Protein AF-A0AAD8BV97-F1 (afdb_monomer_lite)

InterPro domains:
  IPR001910 Inosine/uridine-preferring nucleoside hydrolase domain [PF01156] (194-340)
  IPR036452 Ribonucleoside hydrolase-like [G3DSA:3.90.245.10] (181-343)
  IPR036452 Ribonucleoside hydrolase-like [SSF53590] (191-340)
  IPR048325 ZSWIM3, N-terminal domain [PF21599] (5-108)
  IPR052775 Inosine-uridine nucleoside hydrolase [PTHR46190] (185-342)

Foldseek 3Di:
DQLDDAFDKAQAPVRVVVSQVVNCVVQQFDKDWDDFAFVVNVCVVVVPADADPRYGTQKTKIDTPQQDDDDDDDDPDPHQNFPFMWIWGQDRNNRIIGTHDTDHDGPDDRPDDPDDPDDPPPPPPPPPPDDDDDDDDDDDDDDDDDDDDDDDDDDDDDDDDDDDDDDDDDDDDDDDDDDPDDPDDPPPDAAQEEEEEDQDDPVVLVVVVVLLPDPRHDDQAYEFEHAQHFRLLSQVNVQVSCVVVVNLVHAYAGEYRAAPVRDHDHPPPRPSVPDPDDDDPVSHDPDYLLVVLLVVLVVQFLRYEYEYAGPCRSVVSNCVVPVCSVNRHNYYHYDDDDPVPDDDD

Sequence (345 aa):
MSIINVDDEFSSYDEVEHKIQELQDKEKFKLWKRDSRTIAAAIKRMPKRIFSPDVKYNELLYCCVYGGREKKDELRSMRQKCPYQIKFRCTQDGQRLRVVSITPNHNHGPIDYPEAEVIKQEEKLDDLVTSSSPQTDDTDLMASGEVDIEDSLDDCIGDQLNTTASTDFTPSSVSSHSTKLFSNISFKQPKLKVILDVDTGIDDSHAIMLALAHPNVEILAITCVNGNVNVDLVCQNTLRVLKACDREDIPVYRGAECSLLGNTSQFENFSGEAWNTPVDSSVIQAEHAANAMIRIINSNPGEITVVALAPLTNLALAMRLDSTVGRKIKDLYVMGGNIEGKFFY

pLDDT: mean 74.79, std 26.51, range [25.67, 98.88]

Secondary structure (DSSP, 8-state):
--SS-TT-EESSHHHHHHHHHHHHHHHT--EEEEEEEEHHHHHTT-TT----TT--EEEEEEEETTSS----SSS---------EEEEEE-TTSS-EEEEEEE---SS----PPP----S-SSSSSSSS---PPPP--------------------------------------------SSS-----PPPEEEEEEE--SHHHHHHHHHHHH-TTEEEEEEEE-SSSS-HHHHHHHHHHHHHHTT-TTS-EEE--SS-TTS-----TT--GGG------GGGSBSS-HHHHHHHHHHHSTTTEEEEE-S-THHHHHHHHH-TTHHHHEEEEEE----TT-----

Organism: Biomphalaria pfeifferi (NCBI:txid112525)

Radius of gyration: 35.01 Å; chains: 1; bounding box: 65×88×105 Å

Structure (mmCIF, N/CA/C/O backbone):
data_AF-A0AAD8BV97-F1
#
_entry.id   AF-A0AAD8BV97-F1
#
loop_
_atom_site.group_PDB
_atom_site.id
_atom_site.type_symbol
_atom_site.label_atom_id
_atom_site.label_alt_id
_atom_site.label_comp_id
_atom_site.label_asym_id
_atom_site.label_entity_id
_atom_site.label_seq_id
_atom_site.pdbx_PDB_ins_code
_atom_site.Cartn_x
_atom_site.Cartn_y
_atom_site.Cartn_z
_atom_site.occupancy
_atom_site.B_iso_or_equiv
_atom_site.auth_seq_id
_atom_site.auth_comp_id
_atom_site.auth_asym_id
_atom_site.auth_atom_id
_atom_site.pdbx_PDB_model_num
ATOM 1 N N . MET A 1 1 ? 10.691 24.214 -36.861 1.00 53.25 1 MET A N 1
ATOM 2 C CA . MET A 1 1 ? 11.341 22.962 -37.309 1.00 53.25 1 MET A CA 1
ATOM 3 C C . MET A 1 1 ? 10.730 21.795 -36.544 1.00 53.25 1 MET A C 1
ATOM 5 O O . MET A 1 1 ? 10.434 21.967 -35.361 1.00 53.25 1 MET A O 1
ATOM 9 N N . SER A 1 2 ? 10.471 20.671 -37.222 1.00 70.62 2 SER A N 1
ATOM 10 C CA . SER A 1 2 ? 10.070 19.415 -36.567 1.00 70.62 2 SER A CA 1
ATOM 11 C C . SER A 1 2 ? 11.216 18.928 -35.675 1.00 70.62 2 SER A C 1
ATOM 13 O O . SER A 1 2 ? 12.371 19.077 -36.070 1.00 70.62 2 SER A O 1
ATOM 15 N N . ILE A 1 3 ? 10.913 18.397 -34.484 1.00 86.62 3 ILE A N 1
ATOM 16 C CA . ILE A 1 3 ? 11.934 17.909 -33.530 1.00 86.62 3 ILE A CA 1
ATOM 17 C C . ILE A 1 3 ? 12.679 16.695 -34.092 1.00 86.62 3 ILE A C 1
ATOM 19 O O . ILE A 1 3 ? 13.865 16.530 -33.823 1.00 86.62 3 ILE A O 1
ATOM 23 N N . ILE A 1 4 ? 11.982 15.870 -34.877 1.00 91.25 4 ILE A N 1
ATOM 24 C CA . ILE A 1 4 ? 12.531 14.691 -35.547 1.00 91.25 4 ILE A CA 1
ATOM 25 C C . ILE A 1 4 ? 12.050 14.694 -37.000 1.00 91.25 4 ILE A C 1
ATOM 27 O O . ILE A 1 4 ? 10.867 14.932 -37.272 1.00 91.25 4 ILE A O 1
ATOM 31 N N . ASN A 1 5 ? 12.953 14.415 -37.931 1.00 93.12 5 ASN A N 1
ATOM 32 C CA . ASN A 1 5 ? 12.698 14.285 -39.360 1.00 93.12 5 ASN A CA 1
ATOM 33 C C . ASN A 1 5 ? 13.130 12.902 -39.858 1.00 93.12 5 ASN A C 1
ATOM 35 O O . ASN A 1 5 ? 13.901 12.188 -39.220 1.00 93.12 5 ASN A O 1
ATOM 39 N N . VAL A 1 6 ? 12.596 12.504 -41.013 1.00 93.44 6 VAL A N 1
ATOM 40 C CA . VAL A 1 6 ? 13.087 11.313 -41.717 1.00 93.44 6 VAL A CA 1
ATOM 41 C C . VAL A 1 6 ? 14.546 11.551 -42.113 1.00 93.44 6 VAL A C 1
ATOM 43 O O . VAL A 1 6 ? 14.901 12.667 -42.475 1.00 93.44 6 VAL A O 1
ATOM 46 N N . ASP A 1 7 ? 15.361 10.500 -42.026 1.00 93.50 7 ASP A N 1
ATOM 47 C CA . ASP A 1 7 ? 16.814 10.496 -42.233 1.00 93.50 7 ASP A CA 1
ATOM 48 C C . ASP A 1 7 ? 17.673 11.151 -41.139 1.00 93.50 7 ASP A C 1
ATOM 50 O O . ASP A 1 7 ? 18.898 11.056 -41.229 1.00 93.50 7 ASP A O 1
ATOM 54 N N . ASP A 1 8 ? 17.084 11.691 -40.064 1.00 95.56 8 ASP A N 1
ATOM 55 C CA . ASP A 1 8 ? 17.857 12.089 -38.880 1.00 95.56 8 ASP A CA 1
ATOM 56 C C . ASP A 1 8 ? 18.615 10.876 -38.312 1.00 95.56 8 ASP A C 1
ATOM 58 O O . ASP A 1 8 ? 18.076 9.764 -38.235 1.00 95.56 8 ASP A O 1
ATOM 62 N N . GLU A 1 9 ? 19.872 11.088 -37.917 1.00 96.00 9 GLU A N 1
ATOM 63 C CA . GLU A 1 9 ? 20.755 10.056 -37.374 1.00 96.00 9 GLU A CA 1
ATOM 64 C C . GLU A 1 9 ? 21.193 10.402 -35.954 1.00 96.00 9 GLU A C 1
ATOM 66 O O . GLU A 1 9 ? 21.635 11.514 -35.686 1.00 96.00 9 GLU A O 1
ATOM 71 N N . PHE A 1 10 ? 21.132 9.409 -35.072 1.00 95.81 10 PHE A N 1
ATOM 72 C CA . PHE A 1 10 ? 21.490 9.524 -33.663 1.00 95.81 10 PHE A CA 1
ATOM 73 C C . PHE A 1 10 ? 22.647 8.586 -33.341 1.00 95.81 10 PHE A C 1
ATOM 75 O O . PHE A 1 10 ? 22.682 7.438 -33.797 1.00 95.81 10 PHE A O 1
ATOM 82 N N . SER A 1 11 ? 23.600 9.074 -32.559 1.00 92.38 11 SER A N 1
ATOM 83 C CA . SER A 1 11 ? 24.822 8.356 -32.187 1.00 92.38 11 SER A CA 1
ATOM 84 C C . SER A 1 11 ? 24.586 7.263 -31.143 1.00 92.38 11 SER A C 1
ATOM 86 O O . SER A 1 11 ? 25.330 6.287 -31.090 1.00 92.38 11 SER A O 1
ATOM 88 N N . SER A 1 12 ? 23.521 7.393 -30.348 1.00 93.19 12 SER A N 1
ATOM 89 C CA . SER A 1 12 ? 23.192 6.469 -29.264 1.00 93.19 12 SER A CA 1
ATOM 90 C C . SER A 1 12 ? 21.686 6.266 -29.111 1.00 93.19 12 SER A C 1
ATOM 92 O O . SER A 1 12 ? 20.868 7.038 -29.616 1.00 93.19 12 SER A O 1
ATOM 94 N N . TYR A 1 13 ? 21.300 5.214 -28.388 1.00 91.00 13 TYR A N 1
ATOM 95 C CA . TYR A 1 13 ? 19.906 5.022 -27.982 1.00 91.00 13 TYR A CA 1
ATOM 96 C C . TYR A 1 13 ? 19.420 6.104 -27.007 1.00 91.00 13 TYR A C 1
ATOM 98 O O . TYR A 1 13 ? 18.268 6.518 -27.084 1.00 91.00 13 TYR A O 1
ATOM 106 N N . ASP A 1 14 ? 20.288 6.571 -26.114 1.00 92.94 14 ASP A N 1
ATOM 107 C CA . ASP A 1 14 ? 19.901 7.538 -25.086 1.00 92.94 14 ASP A CA 1
ATOM 108 C C . ASP A 1 14 ? 19.600 8.916 -25.718 1.00 92.94 14 ASP A C 1
ATOM 110 O O . ASP A 1 14 ? 18.667 9.605 -25.308 1.00 92.94 14 ASP A O 1
ATOM 114 N N . GLU A 1 15 ? 20.297 9.265 -26.807 1.00 94.69 15 GLU A N 1
ATOM 115 C CA . GLU A 1 15 ? 19.990 10.437 -27.639 1.00 94.69 15 GLU A CA 1
ATOM 116 C C . GLU A 1 15 ? 18.603 10.333 -28.305 1.00 94.69 15 GLU A C 1
ATOM 118 O O . GLU A 1 15 ? 17.852 11.311 -28.343 1.00 94.69 15 GLU A O 1
ATOM 123 N N . VAL A 1 16 ? 18.225 9.135 -28.775 1.00 94.19 16 VAL A N 1
ATOM 124 C CA . VAL A 1 16 ? 16.883 8.873 -29.324 1.00 94.19 16 VAL A CA 1
ATOM 125 C C . VAL A 1 16 ? 15.809 9.044 -28.250 1.00 94.19 16 VAL A C 1
ATOM 127 O O . VAL A 1 16 ? 14.803 9.700 -28.510 1.00 94.19 16 VAL A O 1
ATOM 130 N N . GLU A 1 17 ? 16.008 8.496 -27.049 1.00 93.81 17 GLU A N 1
ATOM 131 C CA . GLU A 1 17 ? 15.060 8.644 -25.931 1.00 93.81 17 GLU A CA 1
ATOM 132 C C . GLU A 1 17 ? 14.867 10.115 -25.547 1.00 93.81 17 GLU A C 1
ATOM 134 O O . GLU A 1 17 ? 13.729 10.576 -25.441 1.00 93.81 17 GLU A O 1
ATOM 139 N N . HIS A 1 18 ? 15.954 10.884 -25.436 1.00 94.56 18 HIS A N 1
ATOM 140 C CA . HIS A 1 18 ? 15.877 12.317 -25.148 1.00 94.56 18 HIS A CA 1
ATOM 141 C C . HIS A 1 18 ? 15.077 13.072 -26.220 1.00 94.56 18 HIS A C 1
ATOM 143 O O . HIS A 1 18 ? 14.213 13.890 -25.902 1.00 94.56 18 HIS A O 1
ATOM 149 N N . LYS A 1 19 ? 15.313 12.778 -27.503 1.00 94.06 19 LYS A N 1
ATOM 150 C CA . LYS A 1 19 ? 14.596 13.424 -28.615 1.00 94.06 19 LYS A CA 1
ATOM 151 C C . LYS A 1 19 ? 13.128 13.026 -28.698 1.00 94.06 19 LYS A C 1
ATOM 153 O O . LYS A 1 19 ? 12.283 13.860 -29.021 1.00 94.06 19 LYS A O 1
ATOM 158 N N . ILE A 1 20 ? 12.806 11.774 -28.386 1.00 94.12 20 ILE A N 1
ATOM 159 C CA . ILE A 1 20 ? 11.421 11.310 -28.280 1.00 94.12 20 ILE A CA 1
ATOM 160 C C . ILE A 1 20 ? 10.716 11.988 -27.101 1.00 94.12 20 ILE A C 1
ATOM 162 O O . ILE A 1 20 ? 9.556 12.372 -27.234 1.00 94.12 20 ILE A O 1
ATOM 166 N N . GLN A 1 21 ? 11.394 12.189 -25.971 1.00 91.88 21 GLN A N 1
ATOM 167 C CA . GLN A 1 21 ? 10.843 12.920 -24.831 1.00 91.88 21 GLN A CA 1
ATOM 168 C C . GLN A 1 21 ? 10.573 14.394 -25.176 1.00 91.88 21 GLN A C 1
ATOM 170 O O . GLN A 1 21 ? 9.451 14.862 -24.992 1.00 91.88 21 GLN A O 1
ATOM 175 N N . GLU A 1 22 ? 11.536 15.078 -25.798 1.00 93.69 22 GLU A N 1
ATOM 176 C CA . GLU A 1 22 ? 11.380 16.458 -26.284 1.00 93.69 22 GLU A CA 1
ATOM 177 C C . GLU A 1 22 ? 10.178 16.594 -27.240 1.00 93.69 22 GLU A C 1
ATOM 179 O O . GLU A 1 22 ? 9.378 17.527 -27.130 1.00 93.69 22 GLU A O 1
ATOM 184 N N . LEU A 1 23 ? 10.013 15.630 -28.155 1.00 91.31 23 LEU A N 1
ATOM 185 C CA . LEU A 1 23 ? 8.883 15.574 -29.083 1.00 91.31 23 LEU A CA 1
ATOM 186 C C . LEU A 1 23 ? 7.541 15.434 -28.357 1.00 91.31 23 LEU A C 1
ATOM 188 O O . LEU A 1 23 ? 6.600 16.167 -28.660 1.00 91.31 23 LEU A O 1
ATOM 192 N N . GLN A 1 24 ? 7.460 14.516 -27.396 1.00 89.81 24 GLN A N 1
ATOM 193 C CA . GLN A 1 24 ? 6.253 14.286 -26.603 1.00 89.81 24 GLN A CA 1
ATOM 194 C C . GLN A 1 24 ? 5.854 15.521 -25.783 1.00 89.81 24 GLN A C 1
ATOM 196 O O . GLN A 1 24 ? 4.668 15.843 -25.696 1.00 89.81 24 GLN A O 1
ATOM 201 N N . ASP A 1 25 ? 6.827 16.234 -25.212 1.00 87.00 25 ASP A N 1
ATOM 202 C CA . ASP A 1 25 ? 6.573 17.398 -24.358 1.00 87.00 25 ASP A CA 1
ATOM 203 C C . ASP A 1 25 ? 6.124 18.629 -25.149 1.00 87.00 25 ASP A C 1
ATOM 205 O O . ASP A 1 25 ? 5.268 19.391 -24.675 1.00 87.00 25 ASP A O 1
ATOM 209 N N . LYS A 1 26 ? 6.661 18.802 -26.363 1.00 87.56 26 LYS A N 1
ATOM 210 C CA . LYS A 1 26 ? 6.273 19.885 -27.272 1.00 87.56 26 LYS A CA 1
ATOM 211 C C . LYS A 1 26 ? 4.901 19.655 -27.895 1.00 87.56 26 LYS A C 1
ATOM 213 O O . LYS A 1 26 ? 4.079 20.564 -27.898 1.00 87.56 26 LYS A O 1
ATOM 218 N N . GLU A 1 27 ? 4.660 18.459 -28.421 1.00 84.75 27 GLU A N 1
ATOM 219 C CA . GLU A 1 27 ? 3.458 18.155 -29.208 1.00 84.75 27 GLU A CA 1
ATOM 220 C C . GLU A 1 27 ? 2.307 17.585 -28.355 1.00 84.75 27 GLU A C 1
ATOM 222 O O . GLU A 1 27 ? 1.234 17.283 -28.874 1.00 84.75 27 GLU A O 1
ATOM 227 N N . LYS A 1 28 ? 2.514 17.449 -27.036 1.00 83.81 28 LYS A N 1
ATOM 228 C CA . LYS A 1 28 ? 1.503 17.025 -26.049 1.00 83.81 28 LYS A CA 1
ATOM 229 C C . LYS A 1 28 ? 0.848 15.679 -26.383 1.00 83.81 28 LYS A C 1
ATOM 231 O O . LYS A 1 28 ? -0.365 15.505 -26.259 1.00 83.81 28 LYS A O 1
ATOM 236 N N . PHE A 1 29 ? 1.660 14.693 -26.759 1.00 83.62 29 PHE A N 1
ATOM 237 C CA . PHE A 1 29 ? 1.222 13.303 -26.895 1.00 83.62 29 PHE A CA 1
ATOM 238 C C . PHE A 1 29 ? 2.220 12.328 -26.269 1.00 83.62 29 PHE A C 1
ATOM 240 O O . PHE A 1 29 ? 3.367 12.677 -26.010 1.00 83.62 29 PHE A O 1
ATOM 247 N N . LYS A 1 30 ? 1.792 11.080 -26.041 1.00 86.00 30 LYS A N 1
ATOM 248 C CA . LYS A 1 30 ? 2.663 10.004 -25.554 1.00 86.00 30 LYS A CA 1
ATOM 249 C C . LYS A 1 30 ? 2.886 8.928 -26.610 1.00 86.00 30 LYS A C 1
ATOM 251 O O . LYS A 1 30 ? 1.949 8.486 -27.288 1.00 86.00 30 LYS A O 1
ATOM 256 N N . LEU A 1 31 ? 4.138 8.501 -26.722 1.00 88.94 31 LEU A N 1
ATOM 257 C CA . LEU A 1 31 ? 4.589 7.383 -27.531 1.00 88.94 31 LEU A CA 1
ATOM 258 C C . LEU A 1 31 ? 5.087 6.262 -26.624 1.00 88.94 31 LEU A C 1
ATOM 260 O O . LEU A 1 31 ? 5.618 6.497 -25.545 1.00 88.94 31 LEU A O 1
ATOM 264 N N . TRP A 1 32 ? 4.961 5.034 -27.098 1.00 87.25 32 TRP A N 1
ATOM 265 C CA . TRP A 1 32 ? 5.529 3.860 -26.455 1.00 87.25 32 TRP A CA 1
ATOM 266 C C . TRP A 1 32 ? 6.282 3.023 -27.482 1.00 87.25 32 TRP A C 1
ATOM 268 O O . TRP A 1 32 ? 6.009 3.073 -28.685 1.00 87.25 32 TRP A O 1
ATOM 278 N N . LYS A 1 33 ? 7.244 2.243 -27.000 1.00 90.31 33 LYS A N 1
ATOM 279 C CA . LYS A 1 33 ? 8.045 1.325 -27.808 1.00 90.31 33 LYS A CA 1
ATOM 280 C C . LYS A 1 33 ? 7.234 0.062 -28.098 1.00 90.31 33 LYS A C 1
ATOM 282 O O . LYS A 1 33 ? 7.095 -0.782 -27.221 1.00 90.31 33 LYS A O 1
ATOM 287 N N . ARG A 1 34 ? 6.718 -0.062 -29.325 1.00 81.56 34 ARG A N 1
ATOM 288 C CA . ARG A 1 34 ? 5.864 -1.185 -29.745 1.00 81.56 34 ARG A CA 1
ATOM 289 C C . ARG A 1 34 ? 6.667 -2.427 -30.094 1.00 81.56 34 ARG A C 1
ATOM 291 O O . ARG A 1 34 ? 6.441 -3.496 -29.548 1.00 81.56 34 ARG A O 1
ATOM 298 N N . ASP A 1 35 ? 7.599 -2.267 -31.025 1.00 82.06 35 ASP A N 1
ATOM 299 C CA . ASP A 1 35 ? 8.424 -3.350 -31.542 1.00 82.06 35 ASP A CA 1
ATOM 300 C C . ASP A 1 35 ? 9.886 -2.940 -31.421 1.00 82.06 35 ASP A C 1
ATOM 302 O O . ASP A 1 35 ? 10.268 -1.812 -31.753 1.00 82.06 35 ASP A O 1
ATOM 306 N N . SER A 1 36 ? 10.728 -3.862 -30.969 1.00 88.50 36 SER A N 1
ATOM 307 C CA . SER A 1 36 ? 12.164 -3.637 -30.949 1.00 88.50 36 SER A CA 1
ATOM 308 C C . SER A 1 36 ? 12.916 -4.911 -31.291 1.00 88.50 36 SER A C 1
ATOM 310 O O . SER A 1 36 ? 12.531 -6.023 -30.928 1.00 88.50 36 SER A O 1
ATOM 312 N N . ARG A 1 37 ? 14.006 -4.751 -32.032 1.00 90.19 37 ARG A N 1
ATOM 313 C CA . ARG A 1 37 ? 14.915 -5.835 -32.372 1.00 90.19 37 ARG A CA 1
ATOM 314 C C . ARG A 1 37 ? 16.296 -5.458 -31.890 1.00 90.19 37 ARG A C 1
ATOM 316 O O . ARG A 1 37 ? 16.921 -4.566 -32.455 1.00 90.19 37 ARG A O 1
ATOM 323 N N . THR A 1 38 ? 16.767 -6.138 -30.853 1.00 91.75 38 THR A N 1
ATOM 324 C CA . THR A 1 38 ? 18.062 -5.855 -30.227 1.00 91.75 38 THR A CA 1
ATOM 325 C C . THR A 1 38 ? 19.228 -6.163 -31.163 1.00 91.75 38 THR A C 1
ATOM 327 O O . THR A 1 38 ? 19.122 -7.001 -32.070 1.00 91.75 38 THR A O 1
ATOM 330 N N . ILE A 1 39 ? 20.368 -5.513 -30.927 1.00 88.25 39 ILE A N 1
ATOM 331 C CA . ILE A 1 39 ? 21.604 -5.825 -31.655 1.00 88.25 39 ILE A CA 1
ATOM 332 C C . ILE A 1 39 ? 22.047 -7.268 -31.405 1.00 88.25 39 ILE A C 1
ATOM 334 O O . ILE A 1 39 ? 22.421 -7.953 -32.353 1.00 88.25 39 ILE A O 1
ATOM 338 N N . ALA A 1 40 ? 21.905 -7.787 -30.182 1.00 86.00 40 ALA A N 1
ATOM 339 C CA . ALA A 1 40 ? 22.215 -9.185 -29.873 1.00 86.00 40 ALA A CA 1
ATOM 340 C C . ALA A 1 40 ? 21.453 -10.171 -30.785 1.00 86.00 40 ALA A C 1
ATOM 342 O O . ALA A 1 40 ? 22.021 -11.143 -31.287 1.00 86.00 40 ALA A O 1
ATOM 343 N N . ALA A 1 41 ? 20.175 -9.894 -31.072 1.00 85.81 41 ALA A N 1
ATOM 344 C CA . ALA A 1 41 ? 19.380 -10.680 -32.015 1.00 85.81 41 ALA A CA 1
ATOM 345 C C . ALA A 1 41 ? 19.785 -10.457 -33.487 1.00 85.81 41 ALA A C 1
ATOM 347 O O . ALA A 1 41 ? 19.583 -11.338 -34.328 1.00 85.81 41 ALA A O 1
ATOM 348 N N . ALA A 1 42 ? 20.339 -9.292 -33.829 1.00 84.75 42 ALA A N 1
ATOM 349 C CA . ALA A 1 42 ? 20.861 -8.998 -35.161 1.00 84.75 42 ALA A CA 1
ATOM 350 C C . ALA A 1 42 ? 22.211 -9.687 -35.424 1.00 84.75 42 ALA A C 1
ATOM 352 O O . ALA A 1 42 ? 22.355 -10.303 -36.479 1.00 84.75 42 ALA A O 1
ATOM 353 N N . ILE A 1 43 ? 23.137 -9.680 -34.458 1.00 87.50 43 ILE A N 1
ATOM 354 C CA . ILE A 1 43 ? 24.452 -10.345 -34.532 1.00 87.50 43 ILE A CA 1
ATOM 355 C C . ILE A 1 43 ? 24.289 -11.836 -34.837 1.00 87.50 43 ILE A C 1
ATOM 357 O O . ILE A 1 43 ? 24.947 -12.351 -35.737 1.00 87.50 43 ILE A O 1
ATOM 361 N N . LYS A 1 44 ? 23.331 -12.514 -34.185 1.00 87.25 44 LYS A N 1
ATOM 362 C CA . LYS A 1 44 ? 23.013 -13.928 -34.467 1.00 87.25 44 LYS A CA 1
ATOM 363 C C . LYS A 1 44 ? 22.668 -14.197 -35.939 1.00 87.25 44 LYS A C 1
ATOM 365 O O . LYS A 1 44 ? 22.888 -15.303 -36.416 1.00 87.25 44 LYS A O 1
ATOM 370 N N . ARG A 1 45 ? 22.116 -13.212 -36.661 1.00 82.94 45 ARG A N 1
ATOM 371 C CA . ARG A 1 45 ? 21.765 -13.328 -38.090 1.00 82.94 45 ARG A CA 1
ATOM 372 C C . ARG A 1 45 ? 22.812 -12.708 -39.026 1.00 82.94 45 ARG A C 1
ATOM 374 O O . ARG A 1 45 ? 22.793 -13.006 -40.214 1.00 82.94 45 ARG A O 1
ATOM 381 N N . MET A 1 46 ? 23.689 -11.839 -38.519 1.00 82.81 46 MET A N 1
ATOM 382 C CA . MET A 1 46 ? 24.688 -11.081 -39.286 1.00 82.81 46 MET A CA 1
ATOM 383 C C . MET A 1 46 ? 26.020 -10.993 -38.513 1.00 82.81 46 MET A C 1
ATOM 385 O O . MET A 1 46 ? 26.412 -9.908 -38.085 1.00 82.81 46 MET A O 1
ATOM 389 N N . PRO A 1 47 ? 26.749 -12.108 -38.337 1.00 78.56 47 PRO A N 1
ATOM 390 C CA . PRO A 1 47 ? 27.893 -12.173 -37.420 1.00 78.56 47 PRO A CA 1
ATOM 391 C C . PRO A 1 47 ? 29.109 -11.337 -37.855 1.00 78.56 47 PRO A C 1
ATOM 393 O O . PRO A 1 47 ? 29.980 -11.063 -37.043 1.00 78.56 47 PRO A O 1
ATOM 396 N N . LYS A 1 48 ? 29.183 -10.922 -39.127 1.00 82.38 48 LYS A N 1
ATOM 397 C CA . LYS A 1 48 ? 30.289 -10.105 -39.664 1.00 82.38 48 LYS A CA 1
ATOM 398 C C . LYS A 1 48 ? 30.111 -8.599 -39.448 1.00 82.38 48 LYS A C 1
ATOM 400 O O . LYS A 1 48 ? 31.005 -7.833 -39.792 1.00 82.38 48 LYS A O 1
ATOM 405 N N . ARG A 1 49 ? 28.946 -8.161 -38.963 1.00 82.81 49 ARG A N 1
ATOM 406 C CA . ARG A 1 49 ? 28.630 -6.741 -38.803 1.00 82.81 49 ARG A CA 1
ATOM 407 C C . ARG A 1 49 ? 29.015 -6.287 -37.400 1.00 82.81 49 ARG A C 1
ATOM 409 O O . ARG A 1 49 ? 28.604 -6.905 -36.422 1.00 82.81 49 ARG A O 1
ATOM 416 N N . ILE A 1 50 ? 29.801 -5.218 -37.329 1.00 85.94 50 ILE A N 1
ATOM 417 C CA . ILE A 1 50 ? 30.244 -4.601 -36.079 1.00 85.94 50 ILE A CA 1
ATOM 418 C C . ILE A 1 50 ? 29.253 -3.495 -35.735 1.00 85.94 50 ILE A C 1
ATOM 420 O O . ILE A 1 50 ? 28.867 -2.720 -36.606 1.00 85.94 50 ILE A O 1
ATOM 424 N N . PHE A 1 51 ? 28.830 -3.445 -34.479 1.00 88.00 51 PHE A N 1
ATOM 425 C CA . PHE A 1 51 ? 27.879 -2.458 -33.988 1.00 88.00 51 PHE A CA 1
ATOM 426 C C . PHE A 1 51 ? 28.506 -1.645 -32.859 1.00 88.00 51 PHE A C 1
ATOM 428 O O . PHE A 1 51 ? 29.279 -2.194 -32.072 1.00 88.00 51 PHE A O 1
ATOM 435 N N . SER A 1 52 ? 28.163 -0.360 -32.782 1.00 89.12 52 SER A N 1
ATOM 436 C CA . SER A 1 52 ? 28.524 0.483 -31.641 1.00 89.12 52 SER A CA 1
ATOM 437 C C . SER A 1 52 ? 27.834 -0.029 -30.364 1.00 89.12 52 SER A C 1
ATOM 439 O O . SER A 1 52 ? 26.655 -0.395 -30.431 1.00 89.12 52 SER A O 1
ATOM 441 N N . PRO A 1 53 ? 28.521 -0.049 -29.204 1.00 85.81 53 PRO A N 1
ATOM 442 C CA . PRO A 1 53 ? 27.911 -0.424 -27.925 1.00 85.81 53 PRO A CA 1
ATOM 443 C C . PRO A 1 53 ? 26.781 0.528 -27.502 1.00 85.81 53 PRO A C 1
ATOM 445 O O . PRO A 1 53 ? 25.861 0.108 -26.799 1.00 85.81 53 PRO A O 1
ATOM 448 N N . ASP A 1 54 ? 26.808 1.774 -27.977 1.00 88.19 54 ASP A N 1
ATOM 449 C CA . ASP A 1 54 ? 25.832 2.809 -27.617 1.00 88.19 54 ASP A CA 1
ATOM 450 C C . ASP A 1 54 ? 24.513 2.675 -28.397 1.00 88.19 54 ASP A C 1
ATOM 452 O O . ASP A 1 54 ? 23.481 3.254 -28.036 1.00 88.19 54 ASP A O 1
ATOM 456 N N . VAL A 1 55 ? 24.508 1.852 -29.451 1.00 88.75 55 VAL A N 1
ATOM 457 C CA . VAL A 1 55 ? 23.307 1.505 -30.208 1.00 88.75 55 VAL A CA 1
ATOM 458 C C . VAL A 1 55 ? 22.730 0.206 -29.647 1.00 88.75 55 VAL A C 1
ATOM 460 O O . VAL A 1 55 ? 23.218 -0.885 -29.901 1.00 88.75 55 VAL A O 1
ATOM 463 N N . LYS A 1 56 ? 21.640 0.291 -28.880 1.00 88.56 56 LYS A N 1
ATOM 464 C CA . LYS A 1 56 ? 21.040 -0.890 -28.218 1.00 88.56 56 LYS A CA 1
ATOM 465 C C . LYS A 1 56 ? 20.158 -1.741 -29.153 1.00 88.56 56 LYS A C 1
ATOM 467 O O . LYS A 1 56 ? 19.998 -2.952 -28.954 1.00 88.56 56 LYS A O 1
ATOM 472 N N . TYR A 1 57 ? 19.604 -1.141 -30.212 1.00 92.06 57 TYR A N 1
ATOM 473 C CA . TYR A 1 57 ? 18.615 -1.772 -31.096 1.00 92.06 57 TYR A CA 1
ATOM 474 C C . TYR A 1 57 ? 19.013 -1.687 -32.575 1.00 92.06 57 TYR A C 1
ATOM 476 O O . TYR A 1 57 ? 19.465 -0.659 -33.058 1.00 92.06 57 TYR A O 1
ATOM 484 N N . ASN A 1 58 ? 18.794 -2.766 -33.327 1.00 91.19 58 ASN A N 1
ATOM 485 C CA . ASN A 1 58 ? 18.920 -2.774 -34.785 1.00 91.19 58 ASN A CA 1
ATOM 486 C C . ASN A 1 58 ? 17.668 -2.198 -35.467 1.00 91.19 58 ASN A C 1
ATOM 488 O O . ASN A 1 58 ? 17.770 -1.585 -36.527 1.00 91.19 58 ASN A O 1
ATOM 492 N N . GLU A 1 59 ? 16.488 -2.409 -34.880 1.00 93.31 59 GLU A N 1
ATOM 493 C CA . GLU A 1 59 ? 15.229 -1.779 -35.292 1.00 93.31 59 GLU A CA 1
ATOM 494 C C . GLU A 1 59 ? 14.427 -1.400 -34.054 1.00 93.31 59 GLU A C 1
ATOM 496 O O . GLU A 1 59 ? 14.394 -2.157 -33.082 1.00 93.31 59 GLU A O 1
ATOM 501 N N . LEU A 1 60 ? 13.778 -0.245 -34.105 1.00 93.75 60 LEU A N 1
ATOM 502 C CA . LEU A 1 60 ? 13.017 0.302 -32.995 1.00 93.75 60 LEU A CA 1
ATOM 503 C C . LEU A 1 60 ? 11.805 1.050 -33.546 1.00 93.75 60 LEU A C 1
ATOM 505 O O . LEU A 1 60 ? 11.932 1.836 -34.483 1.00 93.75 60 LEU A O 1
ATOM 509 N N . LEU A 1 61 ? 10.626 0.778 -33.002 1.00 93.44 61 LEU A N 1
ATOM 510 C CA . LEU A 1 61 ? 9.382 1.394 -33.437 1.00 93.44 61 LEU A CA 1
ATOM 511 C C . LEU A 1 61 ? 8.653 2.004 -32.247 1.00 93.44 61 LEU A C 1
ATOM 513 O O . LEU A 1 61 ? 8.224 1.283 -31.345 1.00 93.44 61 LEU A O 1
ATOM 517 N N . TYR A 1 62 ? 8.459 3.317 -32.299 1.00 92.69 62 TYR A N 1
ATOM 518 C CA . TYR A 1 62 ? 7.555 4.021 -31.403 1.00 92.69 62 TYR A CA 1
ATOM 519 C C . TYR A 1 62 ? 6.195 4.173 -32.064 1.00 92.69 62 TYR A C 1
ATOM 521 O O . TYR A 1 62 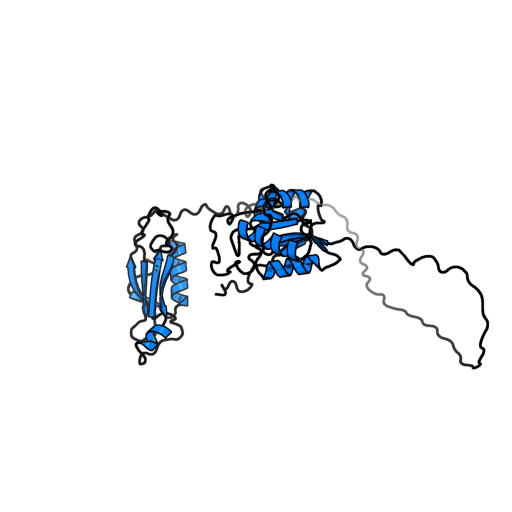? 6.103 4.498 -33.250 1.00 92.69 62 TYR A O 1
ATOM 529 N N . CYS A 1 63 ? 5.136 3.964 -31.297 1.00 89.88 63 CYS A N 1
ATOM 530 C CA . CYS A 1 63 ? 3.764 4.218 -31.712 1.00 89.88 63 CYS A CA 1
ATOM 531 C C . CYS A 1 63 ? 3.082 5.102 -30.679 1.00 89.88 63 CYS A C 1
ATOM 533 O O . CYS A 1 63 ? 3.447 5.083 -29.507 1.00 89.88 63 CYS A O 1
ATOM 535 N N . CYS A 1 64 ? 2.064 5.852 -31.092 1.00 87.69 64 CYS A N 1
ATOM 536 C CA . CYS A 1 64 ? 1.174 6.475 -30.122 1.00 87.69 64 CYS A CA 1
ATOM 537 C C . CYS A 1 64 ? 0.538 5.402 -29.226 1.00 87.69 64 CYS A C 1
ATOM 539 O O . CYS A 1 64 ? 0.259 4.287 -29.679 1.00 87.69 64 CYS A O 1
ATOM 541 N N . VAL A 1 65 ? 0.295 5.745 -27.962 1.00 80.88 65 VAL A N 1
ATOM 542 C CA . VAL A 1 65 ? -0.367 4.870 -26.977 1.00 80.88 65 VAL A CA 1
ATOM 543 C C . VAL A 1 65 ? -1.725 4.337 -27.450 1.00 80.88 65 VAL A C 1
ATOM 545 O O . VAL A 1 65 ? -2.093 3.222 -27.108 1.00 80.88 65 VAL A O 1
ATOM 548 N N . TYR A 1 66 ? -2.423 5.058 -28.331 1.00 75.50 66 TYR A N 1
ATOM 549 C CA . TYR A 1 66 ? -3.677 4.599 -28.937 1.00 75.50 66 TYR A CA 1
ATOM 550 C C . TYR A 1 66 ? -3.459 3.700 -30.182 1.00 75.50 66 TYR A C 1
ATOM 552 O O . TYR A 1 66 ? -4.332 2.944 -30.596 1.00 75.50 66 TYR A O 1
ATOM 560 N N . GLY A 1 67 ? -2.273 3.719 -30.794 1.00 66.94 67 GLY A N 1
ATOM 561 C CA . GLY A 1 67 ? -1.981 3.108 -32.100 1.00 66.94 67 GLY A CA 1
ATOM 562 C C . GLY A 1 67 ? -1.628 1.618 -32.130 1.00 66.94 67 GLY A C 1
ATOM 563 O O . GLY A 1 67 ? -1.446 1.067 -33.219 1.00 66.94 67 GLY A O 1
ATOM 564 N N . GLY A 1 68 ? -1.524 0.939 -30.986 1.00 54.53 68 GLY A N 1
ATOM 565 C CA . GLY A 1 68 ? -1.074 -0.458 -30.918 1.00 54.53 68 GLY A CA 1
ATOM 566 C C . GLY A 1 68 ? -1.869 -1.312 -29.929 1.00 54.53 68 GLY A C 1
ATOM 567 O O . GLY A 1 68 ? -2.494 -0.794 -29.014 1.00 54.53 68 GLY A O 1
ATOM 568 N N . ARG A 1 69 ? -1.894 -2.633 -30.151 1.00 47.41 69 ARG A N 1
ATOM 569 C CA . ARG A 1 69 ? -2.556 -3.612 -29.269 1.00 47.41 69 ARG A CA 1
ATOM 570 C C . ARG A 1 69 ? -1.599 -4.127 -28.190 1.00 47.41 69 ARG A C 1
ATOM 572 O O . ARG A 1 69 ? -0.533 -4.601 -28.559 1.00 47.41 69 ARG A O 1
ATOM 579 N N . GLU A 1 70 ? -2.089 -4.201 -26.950 1.00 48.03 70 GLU A N 1
ATOM 580 C CA . GLU A 1 70 ? -2.370 -5.436 -26.176 1.00 48.03 70 GLU A CA 1
ATOM 581 C C . GLU A 1 70 ? -3.403 -5.096 -25.069 1.00 48.03 70 GLU A C 1
ATOM 583 O O . GLU A 1 70 ? -3.451 -3.946 -24.652 1.00 48.03 70 GLU A O 1
ATOM 588 N N . LYS A 1 71 ? -4.330 -5.948 -24.599 1.00 37.38 71 LYS A N 1
ATOM 589 C CA . LYS A 1 71 ? -4.466 -7.419 -24.616 1.00 37.38 71 LYS A CA 1
ATOM 590 C C . LYS A 1 71 ? -5.856 -7.901 -25.072 1.00 37.38 71 LYS A C 1
ATOM 592 O O . LYS A 1 71 ? -6.822 -7.144 -25.131 1.00 37.38 71 LYS A O 1
ATOM 597 N N . LYS A 1 72 ? -5.922 -9.194 -25.418 1.00 43.41 72 LYS A N 1
ATOM 598 C CA . LYS A 1 72 ? -7.157 -9.988 -25.482 1.00 43.41 72 LYS A CA 1
ATOM 599 C C . LYS A 1 72 ? -7.725 -10.090 -24.063 1.00 43.41 72 LYS A C 1
ATOM 601 O O . LYS A 1 72 ? -7.157 -10.821 -23.272 1.00 43.41 72 LYS A O 1
ATOM 606 N N . ASP A 1 73 ? -8.796 -9.363 -23.788 1.00 40.25 73 ASP A N 1
ATOM 607 C CA . ASP A 1 73 ? -9.977 -9.888 -23.106 1.00 40.25 73 ASP A CA 1
ATOM 608 C C . ASP A 1 73 ? -11.171 -8.980 -23.410 1.00 40.25 73 ASP A C 1
ATOM 610 O O . ASP A 1 73 ? -11.027 -7.833 -23.843 1.00 40.25 73 ASP A O 1
ATOM 614 N N . GLU A 1 74 ? -12.354 -9.578 -23.362 1.00 43.34 74 GLU A N 1
ATOM 615 C CA . GLU A 1 74 ? -13.569 -9.154 -24.049 1.00 43.34 74 GLU A CA 1
ATOM 616 C C . GLU A 1 74 ? -14.227 -7.898 -23.468 1.00 43.34 74 GLU A C 1
ATOM 618 O O . GLU A 1 74 ? -15.323 -7.944 -22.929 1.00 43.34 74 GLU A O 1
ATOM 623 N N . LEU A 1 75 ? -13.647 -6.728 -23.708 1.00 38.22 75 LEU A N 1
ATOM 624 C CA . LEU A 1 75 ? -14.421 -5.499 -23.858 1.00 38.22 75 LEU A CA 1
ATOM 625 C C . LEU A 1 75 ? -13.896 -4.790 -25.095 1.00 38.22 75 LEU A C 1
ATOM 627 O O . LEU A 1 75 ? -12.719 -4.453 -25.198 1.00 38.22 75 LEU A O 1
ATOM 631 N N . ARG A 1 76 ? -14.774 -4.620 -26.090 1.00 37.34 76 ARG A N 1
ATOM 632 C CA . ARG A 1 76 ? -14.485 -3.873 -27.317 1.00 37.34 76 ARG A CA 1
ATOM 633 C C . ARG A 1 76 ? -14.001 -2.475 -26.927 1.00 37.34 76 ARG A C 1
ATOM 635 O O . ARG A 1 76 ? -14.824 -1.584 -26.738 1.00 37.34 76 ARG A O 1
ATOM 642 N N . SER A 1 77 ? -12.683 -2.278 -26.842 1.00 39.16 77 SER A N 1
ATOM 643 C CA . SER A 1 77 ? -12.105 -0.947 -26.723 1.00 39.16 77 SER A CA 1
ATOM 644 C C . SER A 1 77 ? -12.589 -0.154 -27.929 1.00 39.16 77 SER A C 1
ATOM 646 O O . SER A 1 77 ? -12.367 -0.529 -29.091 1.00 39.16 77 SER A O 1
ATOM 648 N N . MET A 1 78 ? -13.372 0.892 -27.667 1.00 41.28 78 MET A N 1
ATOM 649 C CA . MET A 1 78 ? -13.737 1.822 -28.717 1.00 41.28 78 MET A CA 1
ATOM 650 C C . MET A 1 78 ? -12.435 2.384 -29.273 1.00 41.28 78 MET A C 1
ATOM 652 O O . MET A 1 78 ? -11.603 2.954 -28.576 1.00 41.28 78 MET A O 1
ATOM 656 N N . ARG A 1 79 ? -12.230 2.055 -30.543 1.00 48.12 79 ARG A N 1
ATOM 657 C CA . ARG A 1 79 ? -10.997 2.228 -31.291 1.00 48.12 79 ARG A CA 1
ATOM 658 C C . ARG A 1 79 ? -10.563 3.684 -31.267 1.00 48.12 79 ARG A C 1
ATOM 660 O O . ARG A 1 79 ? -11.330 4.540 -31.690 1.00 48.12 79 ARG A O 1
ATOM 667 N N . GLN A 1 80 ? -9.273 3.896 -31.072 1.00 53.00 80 GLN A N 1
ATOM 668 C CA . GLN A 1 80 ? -8.551 4.885 -31.859 1.00 53.00 80 GLN A CA 1
ATOM 669 C C . GLN A 1 80 ? -7.279 4.220 -32.358 1.00 53.00 80 GLN A C 1
ATOM 671 O O . GLN A 1 80 ? -6.263 4.308 -31.704 1.00 53.00 80 GLN A O 1
ATOM 676 N N . LYS A 1 81 ? -7.325 3.494 -33.490 1.00 72.94 81 LYS A N 1
ATOM 677 C CA . LYS A 1 81 ? -6.119 2.944 -34.147 1.00 72.94 81 LYS A CA 1
ATOM 678 C C . LYS A 1 81 ? -5.266 4.103 -34.653 1.00 72.94 81 LYS A C 1
ATOM 680 O O . LYS A 1 81 ? -5.334 4.444 -35.834 1.00 72.94 81 LYS A O 1
ATOM 685 N N . CYS A 1 82 ? -4.568 4.768 -33.752 1.00 80.88 82 CYS A N 1
ATOM 686 C CA . CYS A 1 82 ? -3.789 5.941 -34.077 1.00 80.88 82 CYS A CA 1
ATOM 687 C C . CYS A 1 82 ? -2.666 5.550 -35.042 1.00 80.88 82 CYS A C 1
ATOM 689 O O . CYS A 1 82 ? -1.889 4.649 -34.724 1.00 80.88 82 CYS A O 1
ATOM 691 N N . PRO A 1 83 ? -2.581 6.166 -36.236 1.00 87.06 83 PRO A N 1
ATOM 692 C CA . PRO A 1 83 ? -1.571 5.789 -37.214 1.00 87.06 83 PRO A CA 1
ATOM 693 C C . PRO A 1 83 ? -0.190 6.359 -36.870 1.00 87.06 83 PRO A C 1
ATOM 695 O O . PRO A 1 83 ? 0.771 6.050 -37.573 1.00 87.06 83 PRO A O 1
ATOM 698 N N . TYR A 1 84 ? -0.080 7.168 -35.809 1.00 90.25 84 TYR A N 1
ATOM 699 C CA . TYR A 1 84 ? 1.166 7.820 -35.453 1.00 90.25 84 TYR A CA 1
ATOM 700 C C . TYR A 1 84 ? 2.240 6.812 -35.048 1.00 90.25 84 TYR A C 1
ATOM 702 O O . TYR A 1 84 ? 2.084 6.058 -34.079 1.00 90.25 84 TYR A O 1
ATOM 710 N N . GLN A 1 85 ? 3.355 6.831 -35.774 1.00 92.31 85 GLN A N 1
ATOM 711 C CA . GLN A 1 85 ? 4.502 5.975 -35.504 1.00 92.31 85 GLN A CA 1
ATOM 712 C C . GLN A 1 85 ? 5.803 6.581 -36.031 1.00 92.31 85 GLN A C 1
ATOM 714 O O . GLN A 1 85 ? 5.820 7.246 -37.069 1.00 92.31 85 GLN A O 1
ATOM 719 N N . ILE A 1 86 ? 6.901 6.285 -35.341 1.00 94.88 86 ILE A N 1
ATOM 720 C CA . ILE A 1 86 ? 8.261 6.655 -35.732 1.00 94.88 86 ILE A CA 1
ATOM 721 C C . ILE A 1 86 ? 9.109 5.395 -35.714 1.00 94.88 86 ILE A C 1
ATOM 723 O O . ILE A 1 86 ? 9.225 4.718 -34.690 1.00 94.88 86 ILE A O 1
ATOM 727 N N . LYS A 1 87 ? 9.701 5.069 -36.861 1.00 96.00 87 LYS A N 1
ATOM 728 C CA . LYS A 1 87 ? 10.551 3.894 -37.022 1.00 96.00 87 LYS A CA 1
ATOM 729 C C . LYS A 1 87 ? 12.006 4.308 -37.136 1.00 96.00 87 LYS A C 1
ATOM 731 O O . LYS A 1 87 ? 12.359 5.077 -38.025 1.00 96.00 87 LYS A O 1
ATOM 736 N N . PHE A 1 88 ? 12.841 3.690 -36.319 1.00 96.75 88 PHE A N 1
ATOM 737 C CA . PHE A 1 88 ? 14.288 3.803 -36.341 1.00 96.75 88 PHE A CA 1
ATOM 738 C C . PHE A 1 88 ? 14.914 2.484 -36.797 1.00 96.75 88 PHE A C 1
ATOM 740 O O . PHE A 1 88 ? 14.415 1.388 -36.505 1.00 96.75 88 PHE A O 1
ATOM 747 N N . ARG A 1 89 ? 16.035 2.574 -37.508 1.00 95.31 89 ARG A N 1
ATOM 748 C CA . ARG A 1 89 ? 16.855 1.425 -37.893 1.00 95.31 89 ARG A CA 1
ATOM 749 C C . ARG A 1 89 ? 18.324 1.784 -37.795 1.00 95.31 89 ARG A C 1
ATOM 751 O O . ARG A 1 89 ? 18.727 2.887 -38.144 1.00 95.31 89 ARG A O 1
ATOM 758 N N . CYS A 1 90 ? 19.124 0.821 -37.367 1.00 93.88 90 CYS A N 1
ATOM 759 C CA . CYS A 1 90 ? 20.563 0.984 -37.309 1.00 93.88 90 CYS A CA 1
ATOM 760 C C . CYS A 1 90 ? 21.168 1.123 -38.720 1.00 93.88 90 CYS A C 1
ATOM 762 O O . CYS A 1 90 ? 20.864 0.326 -39.621 1.00 93.88 90 CYS A O 1
ATOM 764 N N . THR A 1 91 ? 22.021 2.132 -38.904 1.00 93.50 91 THR A N 1
ATOM 765 C CA . THR A 1 91 ? 22.758 2.429 -40.143 1.00 93.50 91 THR A CA 1
ATOM 766 C C . THR A 1 91 ? 23.634 1.254 -40.566 1.00 93.50 91 THR A C 1
ATOM 768 O O . THR A 1 91 ? 24.038 0.450 -39.732 1.00 93.50 91 THR A O 1
ATOM 771 N N . GLN A 1 92 ? 23.929 1.107 -41.864 1.00 88.12 92 GLN A N 1
ATOM 772 C CA . GLN A 1 92 ? 24.653 -0.063 -42.402 1.00 88.12 92 GLN A CA 1
ATOM 773 C C . GLN A 1 92 ? 25.999 -0.331 -41.707 1.00 88.12 92 GLN A C 1
ATOM 775 O O . GLN A 1 92 ? 26.315 -1.489 -41.436 1.00 88.12 92 GLN A O 1
ATOM 780 N N . ASP A 1 93 ? 26.723 0.728 -41.351 1.00 89.62 93 ASP A N 1
ATOM 781 C CA . ASP A 1 93 ? 27.986 0.701 -40.600 1.00 89.62 93 ASP A CA 1
ATOM 782 C C . ASP A 1 93 ? 27.839 0.282 -39.121 1.00 89.62 93 ASP A C 1
ATOM 784 O O . ASP A 1 93 ? 28.836 0.044 -38.444 1.00 89.62 93 ASP A O 1
ATOM 788 N N . GLY A 1 94 ? 26.608 0.165 -38.618 1.00 88.38 94 GLY A N 1
ATOM 789 C CA . GLY A 1 94 ? 26.310 -0.284 -37.262 1.00 88.38 94 GLY A CA 1
ATOM 790 C C . GLY A 1 94 ? 26.514 0.782 -36.184 1.00 88.38 94 GLY A C 1
ATOM 791 O O . GLY A 1 94 ? 26.445 0.447 -35.003 1.00 88.38 94 GLY A O 1
ATOM 792 N N . GLN A 1 95 ? 26.792 2.032 -36.567 1.00 93.12 95 GLN A N 1
ATOM 793 C CA . GLN A 1 95 ? 27.256 3.064 -35.634 1.00 93.12 95 GLN A CA 1
ATOM 794 C C . GLN A 1 95 ? 26.156 4.005 -35.141 1.00 93.12 95 GLN A C 1
ATOM 796 O O . GLN A 1 95 ? 26.329 4.620 -34.097 1.00 93.12 95 GLN A O 1
ATOM 801 N N . ARG A 1 96 ? 25.043 4.146 -35.874 1.00 94.69 96 ARG A N 1
ATOM 802 C CA . ARG A 1 96 ? 23.991 5.133 -35.580 1.00 94.69 96 ARG A CA 1
ATOM 803 C C . ARG A 1 96 ? 22.588 4.550 -35.740 1.00 94.69 96 ARG A C 1
ATOM 805 O O . ARG A 1 96 ? 22.398 3.511 -36.380 1.00 94.69 96 ARG A O 1
ATOM 812 N N . LEU A 1 97 ? 21.588 5.220 -35.174 1.00 95.19 97 LEU A N 1
ATOM 813 C CA . LEU A 1 97 ? 20.161 4.972 -35.403 1.00 95.19 97 LEU A CA 1
ATOM 814 C C . LEU A 1 97 ? 19.607 6.035 -36.340 1.00 95.19 97 LEU A C 1
ATOM 816 O O . LEU A 1 97 ? 19.609 7.209 -35.999 1.00 95.19 97 LEU A O 1
ATOM 820 N N . ARG A 1 98 ? 19.094 5.621 -37.498 1.00 96.56 98 ARG A N 1
ATOM 821 C CA . ARG A 1 98 ? 18.453 6.512 -38.465 1.00 96.56 98 ARG A CA 1
ATOM 822 C C . ARG A 1 98 ? 16.936 6.419 -38.381 1.00 96.56 98 ARG A C 1
ATOM 824 O O . ARG A 1 98 ? 16.395 5.311 -38.299 1.00 96.56 98 ARG A O 1
ATOM 831 N N . VAL A 1 99 ? 16.245 7.548 -38.495 1.00 96.69 99 VAL A N 1
ATOM 832 C CA . VAL A 1 99 ? 14.791 7.597 -38.694 1.00 96.69 99 VAL A CA 1
ATOM 833 C C . VAL A 1 99 ? 14.444 7.135 -40.108 1.00 96.69 99 VAL A C 1
ATOM 835 O O . VAL A 1 99 ? 14.749 7.798 -41.092 1.00 96.69 99 VAL A O 1
ATOM 838 N N . VAL A 1 100 ? 13.781 5.988 -40.221 1.00 95.81 100 VAL A N 1
ATOM 839 C CA . VAL A 1 100 ? 13.389 5.387 -41.507 1.00 95.81 100 VAL A CA 1
ATOM 840 C C . VAL A 1 100 ? 12.047 5.913 -41.994 1.00 95.81 100 VAL A C 1
ATOM 842 O O . VAL A 1 100 ? 11.826 6.042 -43.194 1.00 95.81 100 VAL A O 1
ATOM 845 N N . SER A 1 101 ? 11.110 6.150 -41.079 1.00 95.25 101 SER A N 1
ATOM 846 C CA . SER A 1 101 ? 9.772 6.609 -41.442 1.00 95.25 101 SER A CA 1
ATOM 847 C C . SER A 1 101 ? 9.079 7.263 -40.260 1.00 95.25 101 SER A C 1
ATOM 849 O O . SER A 1 101 ? 9.122 6.723 -39.152 1.00 95.25 101 SER A O 1
ATOM 851 N N . ILE A 1 102 ? 8.363 8.350 -40.532 1.00 93.56 102 ILE A N 1
ATOM 852 C CA . ILE A 1 102 ? 7.464 9.019 -39.592 1.00 93.56 102 ILE A CA 1
ATOM 853 C C . ILE A 1 102 ? 6.069 9.020 -40.212 1.00 93.56 102 ILE A C 1
ATOM 855 O O . ILE A 1 102 ? 5.898 9.377 -41.375 1.00 93.56 102 ILE A O 1
ATOM 859 N N . THR A 1 103 ? 5.064 8.615 -39.447 1.00 91.75 103 THR A N 1
ATOM 860 C CA . THR A 1 103 ? 3.654 8.865 -39.764 1.00 91.75 103 THR A CA 1
ATOM 861 C C . THR A 1 103 ? 3.161 9.907 -38.763 1.00 91.75 103 THR A C 1
ATOM 863 O O . THR A 1 103 ? 2.904 9.536 -37.626 1.00 91.75 103 THR A O 1
ATOM 866 N N . PRO A 1 104 ? 3.079 11.199 -39.126 1.00 86.50 104 PRO A N 1
ATOM 867 C CA . PRO A 1 104 ? 2.906 12.280 -38.151 1.00 86.50 104 PRO A CA 1
ATOM 868 C C . PRO A 1 104 ? 1.441 12.568 -37.784 1.00 86.50 104 PRO A C 1
ATOM 870 O O . PRO A 1 104 ? 1.156 13.538 -37.093 1.00 86.50 104 PRO A O 1
ATOM 873 N N . ASN A 1 105 ? 0.495 11.751 -38.253 1.00 84.88 105 ASN A N 1
ATOM 874 C CA . ASN A 1 105 ? -0.931 12.019 -38.093 1.00 84.88 105 ASN A CA 1
ATOM 875 C C . ASN A 1 105 ? -1.511 11.262 -36.895 1.00 84.88 105 ASN A C 1
ATOM 877 O O . ASN A 1 105 ? -1.349 10.046 -36.784 1.00 84.88 105 ASN A O 1
ATOM 881 N N . HIS A 1 106 ? -2.267 11.971 -36.062 1.00 83.31 106 HIS A N 1
ATOM 882 C CA . HIS A 1 106 ? -3.160 11.386 -35.065 1.00 83.31 106 HIS A CA 1
ATOM 883 C C . HIS A 1 106 ? -4.597 11.364 -35.606 1.00 83.31 106 HIS A C 1
ATOM 885 O O . HIS A 1 106 ? -4.988 12.228 -36.386 1.00 83.31 106 HIS A O 1
ATOM 891 N N . ASN A 1 107 ? -5.397 10.373 -35.208 1.00 80.50 107 ASN A N 1
ATOM 892 C CA . ASN A 1 107 ? -6.843 10.329 -35.490 1.00 80.50 107 ASN A CA 1
ATOM 893 C C . ASN A 1 107 ? -7.683 10.578 -34.229 1.00 80.50 107 ASN A C 1
ATOM 895 O O . ASN A 1 107 ? -8.823 10.125 -34.132 1.00 80.50 107 ASN A O 1
ATOM 899 N N . HIS A 1 108 ? -7.085 11.274 -33.268 1.00 74.19 108 HIS A N 1
ATOM 900 C CA . HIS A 1 108 ? -7.665 11.638 -31.989 1.00 74.19 108 HIS A CA 1
ATOM 901 C C . HIS A 1 108 ? -7.284 13.076 -31.642 1.00 74.19 108 HIS A C 1
ATOM 903 O O . HIS A 1 108 ? -6.313 13.603 -32.187 1.00 74.19 108 HIS A O 1
ATOM 909 N N . GLY A 1 109 ? -8.069 13.705 -30.764 1.00 65.75 109 GLY A N 1
ATOM 910 C CA . GLY A 1 109 ? -7.778 15.048 -30.267 1.00 65.75 109 GLY A CA 1
ATOM 911 C C . GLY A 1 109 ? -6.484 15.102 -29.442 1.00 65.75 109 GLY A C 1
ATOM 912 O O . GLY A 1 109 ? -5.894 14.049 -29.160 1.00 65.75 109 GLY A O 1
ATOM 913 N N . PRO A 1 110 ? -6.039 16.312 -29.061 1.00 65.06 110 PRO A N 1
ATOM 914 C CA . PRO A 1 110 ? -4.951 16.496 -28.107 1.00 65.06 110 PRO A CA 1
ATOM 915 C C . PRO A 1 110 ? -5.186 15.646 -26.859 1.00 65.06 110 PRO A C 1
ATOM 917 O O . PRO A 1 110 ? -6.330 15.384 -26.482 1.00 65.06 110 PRO A O 1
ATOM 920 N N . ILE A 1 111 ? -4.108 15.186 -26.230 1.00 60.88 111 ILE A N 1
ATOM 921 C CA . ILE A 1 111 ? -4.235 14.516 -24.940 1.00 60.88 111 ILE A CA 1
ATOM 922 C C . ILE A 1 111 ? -4.586 15.598 -23.913 1.00 60.88 111 ILE A C 1
ATOM 924 O O . ILE A 1 111 ? -3.695 16.289 -23.423 1.00 60.88 111 ILE A O 1
ATOM 928 N N . ASP A 1 112 ? -5.876 15.760 -23.618 1.00 43.19 112 ASP A N 1
ATOM 929 C CA . ASP A 1 112 ? -6.333 16.574 -22.495 1.00 43.19 112 ASP A CA 1
ATOM 930 C C . ASP A 1 112 ? -5.903 15.873 -21.205 1.00 43.19 112 ASP A C 1
ATOM 932 O O . ASP A 1 112 ? -6.494 14.882 -20.766 1.00 43.19 112 ASP A O 1
ATOM 936 N N . TYR A 1 113 ? -4.828 16.372 -20.606 1.00 43.03 113 TYR A N 1
ATOM 937 C CA . TYR A 1 113 ? -4.584 16.148 -19.193 1.00 43.03 113 TYR A CA 1
ATOM 938 C C . TYR A 1 113 ? -5.512 17.097 -18.424 1.00 43.03 113 TYR A C 1
ATOM 940 O O . TYR A 1 113 ? -5.495 18.292 -18.721 1.00 43.03 113 TYR A O 1
ATOM 948 N N . PRO A 1 114 ? -6.293 16.636 -17.428 1.00 35.75 114 PRO A N 1
ATOM 949 C CA . PRO A 1 114 ? -6.746 17.556 -16.398 1.00 35.75 114 PRO A CA 1
ATOM 950 C C . PRO A 1 114 ? -5.483 18.162 -15.779 1.00 35.75 114 PRO A C 1
ATOM 952 O O . PRO A 1 114 ? -4.627 17.428 -15.278 1.00 35.75 114 PRO A O 1
ATOM 955 N N . GLU A 1 115 ? -5.323 19.478 -15.915 1.00 33.00 115 GLU A N 1
ATOM 956 C CA . GLU A 1 115 ? -4.217 20.213 -15.317 1.00 33.00 115 GLU A CA 1
ATOM 957 C C . GLU A 1 115 ? -4.112 19.830 -13.843 1.00 33.00 115 GLU A C 1
ATOM 959 O O . GLU A 1 115 ? -5.059 19.950 -13.064 1.00 33.00 115 GLU A O 1
ATOM 964 N N . ALA A 1 116 ? -2.935 19.339 -13.473 1.00 32.75 116 ALA A N 1
ATOM 965 C CA . ALA A 1 116 ? -2.502 19.361 -12.099 1.00 32.75 116 ALA A CA 1
ATOM 966 C C . ALA A 1 116 ? -2.557 20.826 -11.641 1.00 32.75 116 ALA A C 1
ATOM 968 O O . ALA A 1 116 ? -1.758 21.645 -12.090 1.00 32.75 116 ALA A O 1
ATOM 969 N N . GLU A 1 117 ? -3.514 21.157 -10.774 1.00 30.86 117 GLU A N 1
ATOM 970 C CA . GLU A 1 117 ? -3.493 22.387 -9.989 1.00 30.86 117 GLU A CA 1
ATOM 971 C C . GLU A 1 117 ? -2.229 22.374 -9.119 1.00 30.86 117 GLU A C 1
ATOM 973 O O . GLU A 1 117 ? -2.194 21.834 -8.014 1.00 30.86 117 GLU A O 1
ATOM 978 N N . VAL A 1 118 ? -1.157 22.941 -9.660 1.00 33.88 118 VAL A N 1
ATOM 979 C CA . VAL A 1 118 ? 0.099 23.211 -8.976 1.00 33.88 118 VAL A CA 1
ATOM 980 C C . VAL A 1 118 ? 0.300 24.726 -9.039 1.00 33.88 118 VAL A C 1
ATOM 982 O O . VAL A 1 118 ? 0.486 25.298 -10.105 1.00 33.88 118 VAL A O 1
ATOM 985 N N . ILE A 1 119 ? 0.253 25.333 -7.847 1.00 30.58 119 ILE A N 1
ATOM 986 C CA . ILE A 1 119 ? 0.768 26.662 -7.475 1.00 30.58 119 ILE A CA 1
ATOM 987 C C . ILE A 1 119 ? -0.104 27.868 -7.884 1.00 30.58 119 ILE A C 1
ATOM 989 O O . ILE A 1 119 ? 0.155 28.592 -8.836 1.00 30.58 119 ILE A O 1
ATOM 993 N N . LYS A 1 120 ? -1.066 28.198 -7.013 1.00 30.30 120 LYS A N 1
ATOM 994 C CA . LYS A 1 120 ? -1.230 29.582 -6.531 1.00 30.30 120 LYS A CA 1
ATOM 995 C C . LYS A 1 120 ? -0.704 29.653 -5.102 1.00 30.30 120 LYS A C 1
ATOM 997 O O . LYS A 1 120 ? -1.488 29.652 -4.158 1.00 30.30 120 LYS A O 1
ATOM 1002 N N . GLN A 1 121 ? 0.616 29.641 -4.939 1.00 32.09 121 GLN A N 1
ATOM 1003 C CA . GLN A 1 121 ? 1.265 30.025 -3.681 1.00 32.09 121 GLN A CA 1
ATOM 1004 C C . GLN A 1 121 ? 2.748 30.388 -3.868 1.00 32.09 121 GLN A C 1
ATOM 1006 O O . GLN A 1 121 ? 3.563 30.133 -3.000 1.00 32.09 121 GLN A O 1
ATOM 1011 N N . GLU A 1 122 ? 3.092 31.038 -4.980 1.00 34.41 122 GLU A N 1
ATOM 1012 C CA . GLU A 1 122 ? 4.349 31.791 -5.125 1.00 34.41 122 GLU A CA 1
ATOM 1013 C C . GLU A 1 122 ? 4.044 33.147 -5.775 1.00 34.41 122 GLU A C 1
ATOM 1015 O O . GLU A 1 122 ? 4.558 33.492 -6.819 1.00 34.41 122 GLU A O 1
ATOM 1020 N N . GLU A 1 123 ? 3.112 33.884 -5.170 1.00 36.00 123 GLU A N 1
ATOM 1021 C CA . GLU A 1 123 ? 2.914 35.336 -5.325 1.00 36.00 123 GLU A CA 1
ATOM 1022 C C . GLU A 1 123 ? 2.202 35.808 -4.043 1.00 36.00 123 GLU A C 1
ATOM 1024 O O . GLU A 1 123 ? 1.035 36.196 -4.009 1.00 36.00 123 GLU A O 1
ATOM 1029 N N . LYS A 1 124 ? 2.873 35.604 -2.906 1.00 32.66 124 LYS A N 1
ATOM 1030 C CA . LYS A 1 124 ? 2.551 36.282 -1.638 1.00 32.66 124 LYS A CA 1
ATOM 1031 C C . LYS A 1 124 ? 3.765 36.411 -0.718 1.00 32.66 124 LYS A C 1
ATOM 1033 O O . LYS A 1 124 ? 3.625 36.488 0.499 1.00 32.66 124 LYS A O 1
ATOM 1038 N N . LEU A 1 125 ? 4.950 36.438 -1.324 1.00 34.31 125 LEU A N 1
ATOM 1039 C CA . LEU A 1 125 ? 6.212 36.719 -0.656 1.00 34.31 125 LEU A CA 1
ATOM 1040 C C . LEU A 1 125 ? 7.009 37.778 -1.431 1.00 34.31 125 LEU A C 1
ATOM 1042 O O . LEU A 1 125 ? 8.212 37.658 -1.532 1.00 34.31 125 LEU A O 1
ATOM 1046 N N . ASP A 1 126 ? 6.325 38.794 -1.970 1.00 29.86 126 ASP A N 1
ATOM 1047 C CA . ASP A 1 126 ? 6.959 40.020 -2.491 1.00 29.86 126 ASP A CA 1
ATOM 1048 C C . ASP A 1 126 ? 6.201 41.318 -2.110 1.00 29.86 126 ASP A C 1
ATOM 1050 O O . ASP A 1 126 ? 6.673 42.414 -2.388 1.00 29.86 126 ASP A O 1
ATOM 1054 N N . ASP A 1 127 ? 5.095 41.236 -1.353 1.00 31.09 127 ASP A N 1
ATOM 1055 C CA . ASP A 1 127 ? 4.260 42.399 -0.973 1.00 31.09 127 ASP A CA 1
ATOM 1056 C C . ASP A 1 127 ? 4.423 42.866 0.494 1.00 31.09 127 ASP A C 1
ATOM 1058 O O . ASP A 1 127 ? 3.554 43.538 1.048 1.00 31.09 127 ASP A O 1
ATOM 1062 N N . LEU A 1 128 ? 5.538 42.539 1.160 1.00 33.94 128 LEU A N 1
ATOM 1063 C CA . LEU A 1 128 ? 5.850 43.070 2.505 1.00 33.94 128 LEU A CA 1
ATOM 1064 C C . LEU A 1 128 ? 7.210 43.769 2.621 1.00 33.94 128 LEU A C 1
ATOM 1066 O O . LEU A 1 128 ? 7.610 44.162 3.715 1.00 33.94 128 LEU A O 1
ATOM 1070 N N . VAL A 1 129 ? 7.886 44.025 1.501 1.00 32.94 129 VAL A N 1
ATOM 1071 C CA . VAL A 1 129 ? 9.050 44.918 1.460 1.00 32.94 129 VAL A CA 1
ATOM 1072 C C . VAL A 1 129 ? 8.851 45.918 0.329 1.00 32.94 129 VAL A C 1
ATOM 1074 O O . VAL A 1 129 ? 9.444 45.793 -0.729 1.00 32.94 129 VAL A O 1
ATOM 1077 N N . THR A 1 130 ? 7.952 46.883 0.531 1.00 32.31 130 THR A N 1
ATOM 1078 C CA . THR A 1 130 ? 7.982 48.227 -0.087 1.00 32.31 130 THR A CA 1
ATOM 1079 C C . THR A 1 130 ? 6.801 49.061 0.417 1.00 32.31 130 THR A C 1
ATOM 1081 O O . THR A 1 130 ? 5.870 49.395 -0.305 1.00 32.31 130 THR A O 1
ATOM 1084 N N . SER A 1 131 ? 6.860 49.486 1.678 1.00 28.19 131 SER A N 1
ATOM 1085 C CA . SER A 1 131 ? 6.254 50.767 2.043 1.00 28.19 131 SER A CA 1
ATOM 1086 C C . SER A 1 131 ? 6.961 51.372 3.248 1.00 28.19 131 SER A C 1
ATOM 1088 O O . SER A 1 131 ? 6.952 50.775 4.317 1.00 28.19 131 SER A O 1
ATOM 1090 N N . SER A 1 132 ? 7.486 52.578 3.024 1.00 28.45 132 SER A N 1
ATOM 1091 C CA . SER A 1 132 ? 7.822 53.651 3.971 1.00 28.45 132 SER A CA 1
ATOM 1092 C C . SER A 1 132 ? 9.311 53.931 4.193 1.00 28.45 132 SER A C 1
ATOM 1094 O O . SER A 1 132 ? 9.969 53.385 5.074 1.00 28.45 132 SER A O 1
ATOM 1096 N N . SER A 1 133 ? 9.792 54.877 3.383 1.00 27.27 133 SER A N 1
ATOM 1097 C CA . SER A 1 133 ? 10.886 55.805 3.670 1.00 27.27 133 SER A CA 1
ATOM 1098 C C . SER A 1 133 ? 10.681 56.562 5.003 1.00 27.27 133 SER A C 1
ATOM 1100 O O . SER A 1 133 ? 9.568 56.582 5.533 1.00 27.27 133 SER A O 1
ATOM 1102 N N . PRO A 1 134 ? 11.748 57.181 5.542 1.00 28.86 134 PRO A N 1
ATOM 1103 C CA . PRO A 1 134 ? 11.882 57.527 6.951 1.00 28.86 134 PRO A CA 1
ATOM 1104 C C . PRO A 1 134 ? 11.288 58.899 7.283 1.00 28.86 134 PRO A C 1
ATOM 1106 O O . PRO A 1 134 ? 11.390 59.838 6.494 1.00 28.86 134 PRO A O 1
ATOM 1109 N N . GLN A 1 135 ? 10.742 59.026 8.492 1.00 27.09 135 GLN A N 1
ATOM 1110 C CA . GLN A 1 135 ? 10.629 60.313 9.171 1.00 27.09 135 GLN A CA 1
ATOM 1111 C C . GLN A 1 135 ? 11.725 60.389 10.230 1.00 27.09 135 GLN A C 1
ATOM 1113 O O . GLN A 1 135 ? 11.788 59.573 11.148 1.00 27.09 135 GLN A O 1
ATOM 1118 N N . THR A 1 136 ? 12.619 61.348 10.025 1.00 26.78 136 THR A N 1
ATOM 1119 C CA . THR A 1 136 ? 13.532 61.899 11.019 1.00 26.78 136 THR A CA 1
ATOM 1120 C C . THR A 1 136 ? 12.733 62.691 12.052 1.00 26.78 136 THR A C 1
ATOM 1122 O O . THR A 1 136 ? 11.748 63.328 11.689 1.00 26.78 136 THR A O 1
ATOM 1125 N N . ASP A 1 137 ? 13.135 62.617 13.319 1.00 25.67 137 ASP A N 1
ATOM 1126 C CA . ASP A 1 137 ? 13.527 63.790 14.114 1.00 25.67 137 ASP A CA 1
ATOM 1127 C C . ASP A 1 137 ? 13.964 63.345 15.522 1.00 25.67 137 ASP A C 1
ATOM 1129 O O . ASP A 1 137 ? 13.197 62.781 16.299 1.00 25.67 137 ASP A O 1
ATOM 1133 N N . ASP A 1 138 ? 15.262 63.541 15.760 1.00 26.66 138 ASP A N 1
ATOM 1134 C CA . ASP A 1 138 ? 15.943 64.009 16.971 1.00 26.66 138 ASP A CA 1
ATOM 1135 C C . ASP A 1 138 ? 15.286 63.798 18.348 1.00 26.66 138 ASP A C 1
ATOM 1137 O O . ASP A 1 138 ? 14.262 64.388 18.683 1.00 26.66 138 ASP A O 1
ATOM 1141 N N . THR A 1 139 ? 15.987 63.094 19.247 1.00 29.25 139 THR A N 1
ATOM 1142 C CA . THR A 1 139 ? 16.795 63.734 20.315 1.00 29.25 139 THR A CA 1
ATOM 1143 C C . THR A 1 139 ? 17.425 62.700 21.267 1.00 29.25 139 THR A C 1
ATOM 1145 O O . THR A 1 139 ? 16.749 61.850 21.836 1.00 29.25 139 THR A O 1
ATOM 1148 N N . ASP A 1 140 ? 18.751 62.803 21.396 1.00 27.73 140 ASP A N 1
ATOM 1149 C CA . ASP A 1 140 ? 19.613 62.643 22.578 1.00 27.73 140 ASP A CA 1
ATOM 1150 C C . ASP A 1 140 ? 19.256 61.654 23.710 1.00 27.73 140 ASP A C 1
ATOM 1152 O O . ASP A 1 140 ? 18.330 61.868 24.487 1.00 27.73 140 ASP A O 1
ATOM 1156 N N . LEU A 1 141 ? 20.154 60.689 23.961 1.00 29.67 141 LEU A N 1
ATOM 1157 C CA . LEU A 1 141 ? 21.102 60.760 25.092 1.00 29.67 141 LEU A CA 1
ATOM 1158 C C . LEU A 1 141 ? 22.036 59.538 25.122 1.00 29.67 141 LEU A C 1
ATOM 1160 O O . LEU A 1 141 ? 21.626 58.389 25.252 1.00 29.67 141 LEU A O 1
ATOM 1164 N N . MET A 1 142 ? 23.327 59.844 25.027 1.00 26.75 142 MET A N 1
ATOM 1165 C CA . MET A 1 142 ? 24.470 58.962 25.243 1.00 26.75 142 MET A CA 1
ATOM 1166 C C . MET A 1 142 ? 24.551 58.490 26.702 1.00 26.75 142 MET A C 1
ATOM 1168 O O . MET A 1 142 ? 24.493 59.321 27.606 1.00 26.75 142 MET A O 1
ATOM 1172 N N . ALA A 1 143 ? 24.834 57.205 26.926 1.00 29.08 143 ALA A N 1
ATOM 1173 C CA . ALA A 1 143 ? 25.679 56.764 28.038 1.00 29.08 143 ALA A CA 1
ATOM 1174 C C . ALA A 1 143 ? 26.256 55.366 27.760 1.00 29.08 143 ALA A C 1
ATOM 1176 O O . ALA A 1 143 ? 25.555 54.361 27.717 1.00 29.08 143 ALA A O 1
ATOM 1177 N N . SER A 1 144 ? 27.567 55.368 27.562 1.00 26.77 144 SER A N 1
ATOM 1178 C CA . SER A 1 144 ? 28.519 54.265 27.454 1.00 26.77 144 SER A CA 1
ATOM 1179 C C . SER A 1 144 ? 28.586 53.359 28.689 1.00 26.77 144 SER A C 1
ATOM 1181 O O . SER A 1 144 ? 28.528 53.855 29.815 1.00 26.77 144 SER A O 1
ATOM 1183 N N . GLY A 1 145 ? 28.869 52.072 28.472 1.00 26.81 145 GLY A N 1
ATOM 1184 C CA . GLY A 1 145 ? 29.318 51.138 29.507 1.00 26.81 145 GLY A CA 1
ATOM 1185 C C . GLY A 1 145 ? 29.590 49.738 28.950 1.00 26.81 145 GLY A C 1
ATOM 1186 O O . GLY A 1 145 ? 28.726 48.874 29.030 1.00 26.81 145 GLY A O 1
ATOM 1187 N N . GLU A 1 146 ? 30.774 49.538 28.368 1.00 25.75 146 GLU A N 1
ATOM 1188 C CA . GLU A 1 146 ? 31.372 48.221 28.089 1.00 25.75 146 GLU A CA 1
ATOM 1189 C C . GLU A 1 146 ? 31.726 47.507 29.401 1.00 25.75 146 GLU A C 1
ATOM 1191 O O . GLU A 1 146 ? 32.289 48.166 30.272 1.00 25.75 146 GLU A O 1
ATOM 1196 N N . VAL A 1 147 ? 31.485 46.189 29.501 1.00 26.72 147 VAL A N 1
ATOM 1197 C CA . VAL A 1 147 ? 32.405 45.201 30.115 1.00 26.72 147 VAL A CA 1
ATOM 1198 C C . VAL A 1 147 ? 32.109 43.805 29.532 1.00 26.72 147 VAL A C 1
ATOM 1200 O O . VAL A 1 147 ? 31.012 43.276 29.711 1.00 26.72 147 VAL A O 1
ATOM 1203 N N . ASP A 1 148 ? 33.115 43.220 28.876 1.00 25.83 148 ASP A N 1
ATOM 1204 C CA . ASP A 1 148 ? 33.245 41.800 28.512 1.00 25.83 148 ASP A CA 1
ATOM 1205 C C . ASP A 1 148 ? 33.541 40.922 29.737 1.00 25.83 148 ASP A C 1
ATOM 1207 O O . ASP A 1 148 ? 34.356 41.318 30.570 1.00 25.83 148 ASP A O 1
ATOM 1211 N N . ILE A 1 149 ? 32.987 39.700 29.806 1.00 29.80 149 ILE A N 1
ATOM 1212 C CA . ILE A 1 149 ? 33.531 38.609 30.641 1.00 29.80 149 ILE A CA 1
ATOM 1213 C C . ILE A 1 149 ? 33.339 37.249 29.937 1.00 29.80 149 ILE A C 1
ATOM 1215 O O . ILE A 1 149 ? 32.223 36.733 29.861 1.00 29.80 149 ILE A O 1
ATOM 1219 N N . GLU A 1 150 ? 34.451 36.664 29.481 1.00 27.55 150 GLU A N 1
ATOM 1220 C CA . GLU A 1 150 ? 34.688 35.214 29.381 1.00 27.55 150 GLU A CA 1
ATOM 1221 C C . GLU A 1 150 ? 35.470 34.724 30.625 1.00 27.55 150 GLU A C 1
ATOM 1223 O O . GLU A 1 150 ? 36.008 35.531 31.383 1.00 27.55 150 GLU A O 1
ATOM 1228 N N . ASP A 1 151 ? 35.554 33.394 30.758 1.00 29.78 151 ASP A N 1
ATOM 1229 C CA . ASP A 1 151 ? 36.343 32.558 31.683 1.00 29.78 151 ASP A CA 1
ATOM 1230 C C . ASP A 1 151 ? 35.807 32.265 33.093 1.00 29.78 151 ASP A C 1
ATOM 1232 O O . ASP A 1 151 ? 35.805 33.115 33.980 1.00 29.78 151 ASP A O 1
ATOM 1236 N N . SER A 1 152 ? 35.520 30.976 33.352 1.00 29.38 152 SER A N 1
ATOM 1237 C CA . SER A 1 152 ? 36.248 30.190 34.374 1.00 29.38 152 SER A CA 1
ATOM 1238 C C . SER A 1 152 ? 36.073 28.669 34.178 1.00 29.38 152 SER A C 1
ATOM 1240 O O . SER A 1 152 ? 34.953 28.161 34.113 1.00 29.38 152 SER A O 1
ATOM 1242 N N . LEU A 1 153 ? 37.205 27.959 34.131 1.00 28.94 153 LEU A N 1
ATOM 1243 C CA . LEU A 1 153 ? 37.385 26.507 34.259 1.00 28.94 153 LEU A CA 1
ATOM 1244 C C . LEU A 1 153 ? 37.765 26.130 35.708 1.00 28.94 153 LEU A C 1
ATOM 1246 O O . LEU A 1 153 ? 38.340 26.950 36.417 1.00 28.94 153 LEU A O 1
ATOM 1250 N N . ASP A 1 154 ? 37.495 24.860 36.037 1.00 30.55 154 ASP A N 1
ATOM 1251 C CA . ASP A 1 154 ? 38.133 23.956 37.018 1.00 30.55 154 ASP A CA 1
ATOM 1252 C C . ASP A 1 154 ? 38.116 24.252 38.535 1.00 30.55 154 ASP A C 1
ATOM 1254 O O . ASP A 1 154 ? 38.572 25.283 39.010 1.00 30.55 154 ASP A O 1
ATOM 1258 N N . ASP A 1 155 ? 37.671 23.254 39.323 1.00 28.38 155 ASP A N 1
ATOM 1259 C CA . ASP A 1 155 ? 38.615 22.458 40.133 1.00 28.38 155 ASP A CA 1
ATOM 1260 C C . ASP A 1 155 ? 37.998 21.182 40.754 1.00 28.38 155 ASP A C 1
ATOM 1262 O O . ASP A 1 155 ? 36.870 21.160 41.254 1.00 28.38 155 ASP A O 1
ATOM 1266 N N . CYS A 1 156 ? 38.793 20.106 40.736 1.00 28.95 156 CYS A N 1
ATOM 1267 C CA . CYS A 1 156 ? 38.577 18.808 41.386 1.00 28.95 156 CYS A CA 1
ATOM 1268 C C . CYS A 1 156 ? 39.492 18.664 42.612 1.00 28.95 156 CYS A C 1
ATOM 1270 O O . CYS A 1 156 ? 40.691 18.873 42.480 1.00 28.95 156 CYS A O 1
ATOM 1272 N N . ILE A 1 157 ? 38.983 18.154 43.743 1.00 31.67 157 ILE A N 1
ATOM 1273 C CA . ILE A 1 157 ? 39.749 17.529 44.850 1.00 31.67 157 ILE A CA 1
ATOM 1274 C C . ILE A 1 157 ? 38.790 16.493 45.492 1.00 31.67 157 ILE A C 1
ATOM 1276 O O . ILE A 1 157 ? 37.655 16.844 45.784 1.00 31.67 157 ILE A O 1
ATOM 1280 N N . GLY A 1 158 ? 39.049 15.197 45.702 1.00 26.70 158 GLY A N 1
ATOM 1281 C CA . GLY A 1 158 ? 40.290 14.434 45.770 1.00 26.70 158 GLY A CA 1
ATOM 1282 C C . GLY A 1 158 ? 40.684 14.178 47.228 1.00 26.70 158 GLY A C 1
ATOM 1283 O O . GLY A 1 158 ? 41.472 14.947 47.750 1.00 26.70 158 GLY A O 1
ATOM 1284 N N . ASP A 1 159 ? 40.187 13.116 47.879 1.00 29.88 159 ASP A N 1
ATOM 1285 C CA . ASP A 1 159 ? 40.821 12.628 49.115 1.00 29.88 159 ASP A CA 1
ATOM 1286 C C . ASP A 1 159 ? 40.690 11.103 49.292 1.00 29.88 159 ASP A C 1
ATOM 1288 O O . ASP A 1 159 ? 39.600 10.541 49.425 1.00 29.88 159 ASP A O 1
ATOM 1292 N N . GLN A 1 160 ? 41.849 10.440 49.273 1.00 31.52 160 GLN A N 1
ATOM 1293 C CA . GLN A 1 160 ? 42.094 9.076 49.734 1.00 31.52 160 GLN A CA 1
ATOM 1294 C C . GLN A 1 160 ? 43.053 9.146 50.926 1.00 31.52 160 GLN A C 1
ATOM 1296 O O . GLN A 1 160 ? 44.133 9.713 50.792 1.00 31.52 160 GLN A O 1
ATOM 1301 N N . LEU A 1 161 ? 42.742 8.447 52.021 1.00 30.19 161 LEU A N 1
ATOM 1302 C CA . LEU A 1 161 ? 43.726 7.947 52.991 1.00 30.19 161 LEU A CA 1
ATOM 1303 C C . LEU A 1 161 ? 43.268 6.536 53.431 1.00 30.19 161 LEU A C 1
ATOM 1305 O O . LEU A 1 161 ? 42.135 6.379 53.868 1.00 30.19 161 LEU A O 1
ATOM 1309 N N . ASN A 1 162 ? 44.000 5.472 53.051 1.00 29.30 162 ASN A N 1
ATOM 1310 C CA . ASN A 1 162 ? 45.037 4.756 53.836 1.00 29.30 162 ASN A CA 1
ATOM 1311 C C . ASN A 1 162 ? 44.415 3.931 55.000 1.00 29.30 162 ASN A C 1
ATOM 1313 O O . ASN A 1 162 ? 43.621 4.474 55.747 1.00 29.30 162 ASN A O 1
ATOM 1317 N N . THR A 1 163 ? 44.656 2.639 55.264 1.00 28.94 163 THR A N 1
ATOM 1318 C CA . THR A 1 163 ? 45.844 1.771 55.171 1.00 28.94 163 THR A CA 1
ATOM 1319 C C . THR A 1 163 ? 45.449 0.283 55.331 1.00 28.94 163 THR A C 1
ATOM 1321 O O . THR A 1 163 ? 44.376 -0.066 55.815 1.00 28.94 163 THR A O 1
ATOM 1324 N N . THR A 1 164 ? 46.367 -0.606 54.953 1.00 31.17 164 THR A N 1
ATOM 1325 C CA . THR A 1 164 ? 46.381 -2.071 55.111 1.00 31.17 164 THR A CA 1
ATOM 1326 C C . THR A 1 164 ? 46.478 -2.565 56.568 1.00 31.17 164 THR A C 1
ATOM 1328 O O . THR A 1 164 ? 47.370 -2.102 57.275 1.00 31.17 164 THR A O 1
ATOM 1331 N N . ALA A 1 165 ? 45.701 -3.588 56.967 1.00 29.75 165 ALA A N 1
ATOM 1332 C CA . ALA A 1 165 ? 46.133 -4.687 57.856 1.00 29.75 165 ALA A CA 1
ATOM 1333 C C . ALA A 1 165 ? 45.066 -5.800 57.998 1.00 29.75 165 ALA A C 1
ATOM 1335 O O . ALA A 1 165 ? 43.877 -5.554 58.161 1.00 29.75 165 ALA A O 1
ATOM 1336 N N . SER A 1 166 ? 45.567 -7.030 57.950 1.00 28.69 166 SER A N 1
ATOM 1337 C CA . SER A 1 166 ? 44.991 -8.358 58.202 1.00 28.69 166 SER A CA 1
ATOM 1338 C C . SER A 1 166 ? 44.061 -8.524 59.416 1.00 28.69 166 SER A C 1
ATOM 1340 O O . SER A 1 166 ? 44.393 -8.039 60.495 1.00 28.69 166 SER A O 1
ATOM 1342 N N . THR A 1 167 ? 43.016 -9.357 59.302 1.00 29.88 167 THR A N 1
ATOM 1343 C CA . THR A 1 167 ? 42.849 -10.662 60.005 1.00 29.88 167 THR A CA 1
ATOM 1344 C C . THR A 1 167 ? 41.441 -11.247 59.804 1.00 29.88 167 THR A C 1
ATOM 1346 O O . THR A 1 167 ? 40.457 -10.523 59.682 1.00 29.88 167 THR A O 1
ATOM 1349 N N . ASP A 1 168 ? 41.386 -12.577 59.739 1.00 30.77 168 ASP A N 1
ATOM 1350 C CA . ASP A 1 168 ? 40.208 -13.432 59.579 1.00 30.77 168 ASP A CA 1
ATOM 1351 C C . ASP A 1 168 ? 39.150 -13.258 60.680 1.00 30.77 168 ASP A C 1
ATOM 1353 O O . ASP A 1 168 ? 39.498 -13.256 61.859 1.00 30.77 168 ASP A O 1
ATOM 1357 N N . PHE A 1 169 ? 37.857 -13.268 60.321 1.00 25.86 169 PHE A N 1
ATOM 1358 C CA . PHE A 1 169 ? 36.808 -13.835 61.181 1.00 25.86 169 PHE A CA 1
ATOM 1359 C C . PHE A 1 169 ? 35.520 -14.158 60.394 1.00 25.86 169 PHE A C 1
ATOM 1361 O O . PHE A 1 169 ? 34.855 -13.286 59.840 1.00 25.86 169 PHE A O 1
ATOM 1368 N N . THR A 1 170 ? 35.134 -15.431 60.396 1.00 30.08 170 THR A N 1
ATOM 1369 C CA . THR A 1 170 ? 33.767 -15.933 60.136 1.00 30.08 170 THR A CA 1
ATOM 1370 C C . THR A 1 170 ? 33.232 -16.531 61.446 1.00 30.08 170 THR A C 1
ATOM 1372 O O . THR A 1 170 ? 34.055 -16.841 62.307 1.00 30.08 170 THR A O 1
ATOM 1375 N N . PRO A 1 171 ? 31.964 -16.968 61.570 1.00 51.06 171 PRO A N 1
ATOM 1376 C CA . PRO A 1 171 ? 30.678 -16.471 61.058 1.00 51.06 171 PRO A CA 1
ATOM 1377 C C . PRO A 1 171 ? 29.628 -16.366 62.199 1.00 51.06 171 PRO A C 1
ATOM 1379 O O . PRO A 1 171 ? 29.747 -17.058 63.208 1.00 51.06 171 PRO A O 1
ATOM 1382 N N . SER A 1 172 ? 28.525 -15.617 62.053 1.00 28.50 172 SER A N 1
ATOM 1383 C CA . SER A 1 172 ? 27.274 -15.961 62.770 1.00 28.50 172 SER A CA 1
ATOM 1384 C C . SER A 1 172 ? 26.021 -15.353 62.138 1.00 28.50 172 SER A C 1
ATOM 1386 O O . SER A 1 172 ? 25.976 -14.187 61.765 1.00 28.50 172 SER A O 1
ATOM 1388 N N . SER A 1 173 ? 24.993 -16.189 62.073 1.00 40.12 173 SER A N 1
ATOM 1389 C CA . SER A 1 173 ? 23.605 -15.949 61.688 1.00 40.12 173 SER A CA 1
ATOM 1390 C C . SER A 1 173 ? 22.918 -14.763 62.377 1.00 40.12 173 SER A C 1
ATOM 1392 O O . SER A 1 173 ? 22.896 -14.706 63.606 1.00 40.12 173 SER A O 1
ATOM 1394 N N . VAL A 1 174 ? 22.199 -13.940 61.602 1.00 33.03 174 VAL A N 1
ATOM 1395 C CA . VAL A 1 174 ? 21.051 -13.165 62.098 1.00 33.03 174 VAL A CA 1
ATOM 1396 C C . VAL A 1 174 ? 19.875 -13.314 61.133 1.00 33.03 174 VAL A C 1
ATOM 1398 O O . VAL A 1 174 ? 20.002 -13.228 59.914 1.00 33.03 174 VAL A O 1
ATOM 1401 N N . SER A 1 175 ? 18.738 -13.613 61.743 1.00 32.09 175 SER A N 1
ATOM 1402 C CA . SER A 1 175 ? 17.428 -13.909 61.189 1.00 32.09 175 SER A CA 1
ATOM 1403 C C . SER A 1 175 ? 16.817 -12.794 60.339 1.00 32.09 175 SER A C 1
ATOM 1405 O O . SER A 1 175 ? 16.922 -11.617 60.670 1.00 32.09 175 SER A O 1
ATOM 1407 N N . SER A 1 176 ? 16.064 -13.236 59.327 1.00 41.56 176 SER A N 1
ATOM 1408 C CA . SER A 1 176 ? 14.850 -12.639 58.754 1.00 41.56 176 SER A CA 1
ATOM 1409 C C . SER A 1 176 ? 14.372 -11.321 59.376 1.00 41.56 176 SER A C 1
ATOM 1411 O O . SER A 1 176 ? 13.988 -11.320 60.544 1.00 41.56 176 SER A O 1
ATOM 1413 N N . HIS A 1 177 ? 14.245 -10.268 58.567 1.00 37.94 177 HIS A N 1
ATOM 1414 C CA . HIS A 1 177 ? 12.965 -9.616 58.256 1.00 37.94 177 HIS A CA 1
ATOM 1415 C C . HIS A 1 177 ? 13.164 -8.535 57.177 1.00 37.94 177 HIS A C 1
ATOM 1417 O O . HIS A 1 177 ? 14.114 -7.764 57.214 1.00 37.94 177 HIS A O 1
ATOM 1423 N N . SER A 1 178 ? 12.198 -8.467 56.257 1.00 41.66 178 SER A N 1
ATOM 1424 C CA . SER A 1 178 ? 12.009 -7.429 55.233 1.00 41.66 178 SER A CA 1
ATOM 1425 C C . SER A 1 178 ? 12.871 -7.510 53.964 1.00 41.66 178 SER A C 1
ATOM 1427 O O . SER A 1 178 ? 13.736 -6.688 53.686 1.00 41.66 178 SER A O 1
ATOM 1429 N N . THR A 1 179 ? 12.549 -8.481 53.110 1.00 35.81 179 THR A N 1
ATOM 1430 C CA . THR A 1 179 ? 12.793 -8.370 51.659 1.00 35.81 179 THR A CA 1
ATOM 1431 C C . THR A 1 179 ? 11.582 -8.934 50.918 1.00 35.81 179 THR A C 1
ATOM 1433 O O . THR A 1 179 ? 11.635 -9.928 50.205 1.00 35.81 179 THR A O 1
ATOM 1436 N N . LYS A 1 180 ? 10.421 -8.331 51.177 1.00 45.53 180 LYS A N 1
ATOM 1437 C CA . LYS A 1 180 ? 9.206 -8.514 50.375 1.00 45.53 180 LYS A CA 1
ATOM 1438 C C . LYS A 1 180 ? 8.589 -7.153 50.112 1.00 45.53 180 LYS A C 1
ATOM 1440 O O . LYS A 1 180 ? 7.538 -6.830 50.637 1.00 45.53 180 LYS A O 1
ATOM 1445 N N . LEU A 1 181 ? 9.273 -6.357 49.315 1.00 45.44 181 LEU A N 1
ATOM 1446 C CA . LEU A 1 181 ? 8.704 -5.259 48.545 1.00 45.44 181 LEU A CA 1
ATOM 1447 C C . LEU A 1 181 ? 9.622 -5.143 47.320 1.00 45.44 181 LEU A C 1
ATOM 1449 O O . LEU A 1 181 ? 10.819 -5.353 47.462 1.00 45.44 181 LEU A O 1
ATOM 1453 N N . PHE A 1 182 ? 9.072 -4.874 46.137 1.00 43.31 182 PHE A N 1
ATOM 1454 C CA . PHE A 1 182 ? 9.758 -4.780 44.829 1.00 43.31 182 PHE A CA 1
ATOM 1455 C C . PHE A 1 182 ? 9.871 -6.036 43.948 1.00 43.31 182 PHE A C 1
ATOM 1457 O O . PHE A 1 182 ? 10.588 -5.986 42.956 1.00 43.31 182 PHE A O 1
ATOM 1464 N N . SER A 1 183 ? 9.133 -7.127 44.191 1.00 41.34 183 SER A N 1
ATOM 1465 C CA . SER A 1 183 ? 9.163 -8.273 43.258 1.00 41.34 183 SER A CA 1
ATOM 1466 C C . SER A 1 183 ? 8.043 -8.335 42.215 1.00 41.34 183 SER A C 1
ATOM 1468 O O . SER A 1 183 ? 8.017 -9.312 41.487 1.00 41.34 183 SER A O 1
ATOM 1470 N N . ASN A 1 184 ? 7.138 -7.354 42.082 1.00 44.12 184 ASN A N 1
ATOM 1471 C CA . ASN A 1 184 ? 6.080 -7.412 41.052 1.00 44.12 184 ASN A CA 1
ATOM 1472 C C . ASN A 1 184 ? 5.539 -6.033 40.632 1.00 44.12 184 ASN A C 1
ATOM 1474 O O . ASN A 1 184 ? 4.347 -5.760 40.733 1.00 44.12 184 ASN A O 1
ATOM 1478 N N . ILE A 1 185 ? 6.403 -5.162 40.114 1.00 44.62 185 ILE A N 1
ATOM 1479 C CA . ILE A 1 185 ? 5.944 -4.088 39.223 1.00 44.62 185 ILE A CA 1
ATOM 1480 C C . ILE A 1 185 ? 6.625 -4.317 37.880 1.00 44.62 185 ILE A C 1
ATOM 1482 O O . ILE A 1 185 ? 7.645 -3.715 37.559 1.00 44.62 185 ILE A O 1
ATOM 1486 N N . SER A 1 186 ? 6.081 -5.254 37.102 1.00 48.00 186 SER A N 1
ATOM 1487 C CA . SER A 1 186 ? 6.355 -5.277 35.670 1.00 48.00 186 SER A CA 1
ATOM 1488 C C . SER A 1 186 ? 5.600 -4.090 35.080 1.00 48.00 186 SER A C 1
ATOM 1490 O O . SER A 1 186 ? 4.383 -4.149 34.899 1.00 48.00 186 SER A O 1
ATOM 1492 N N . PHE A 1 187 ? 6.303 -2.980 34.847 1.00 51.84 187 PHE A N 1
ATOM 1493 C CA . PHE A 1 187 ? 5.809 -1.933 33.961 1.00 51.84 187 PHE A CA 1
ATOM 1494 C C . PHE A 1 187 ? 5.669 -2.567 32.579 1.00 51.84 187 PHE A C 1
ATOM 1496 O O . PHE A 1 187 ? 6.638 -2.671 31.826 1.00 51.84 187 PHE A O 1
ATOM 1503 N N . LYS A 1 188 ? 4.472 -3.075 32.279 1.00 59.22 188 LYS A N 1
ATOM 1504 C CA . LYS A 1 188 ? 4.122 -3.574 30.955 1.00 59.22 188 LYS A CA 1
ATOM 1505 C C . LYS A 1 188 ? 4.230 -2.367 30.029 1.00 59.22 188 LYS A C 1
ATOM 1507 O O . LYS A 1 188 ? 3.385 -1.477 30.087 1.00 59.22 188 LYS A O 1
ATOM 1512 N N . GLN A 1 189 ? 5.329 -2.288 29.281 1.00 63.22 189 GLN A N 1
ATOM 1513 C CA . GLN A 1 189 ? 5.549 -1.216 28.316 1.00 63.22 189 GLN A CA 1
ATOM 1514 C C . GLN A 1 189 ? 4.304 -1.124 27.420 1.00 63.22 189 GLN A C 1
ATOM 1516 O O . GLN A 1 189 ? 3.762 -2.175 27.047 1.00 63.22 189 GLN A O 1
ATOM 1521 N N . PRO A 1 190 ? 3.799 0.087 27.129 1.00 78.50 190 PRO A N 1
ATOM 1522 C CA . PRO A 1 190 ? 2.635 0.233 26.271 1.00 78.50 190 PRO A CA 1
ATOM 1523 C C . PRO A 1 190 ? 2.930 -0.443 24.932 1.00 78.50 190 PRO A C 1
ATOM 1525 O O . PRO A 1 190 ? 3.987 -0.229 24.335 1.00 78.50 190 PRO A O 1
ATOM 1528 N N . LYS A 1 191 ? 2.016 -1.314 24.495 1.00 88.88 191 LYS A N 1
ATOM 1529 C CA . LYS A 1 191 ? 2.172 -2.012 23.223 1.00 88.88 191 LYS A CA 1
ATOM 1530 C C . LYS A 1 191 ? 2.104 -1.008 22.077 1.00 88.88 191 LYS A C 1
ATOM 1532 O O . LYS A 1 191 ? 1.317 -0.064 22.104 1.00 88.88 191 LYS A O 1
ATOM 1537 N N . LEU A 1 192 ? 2.917 -1.244 21.058 1.00 95.31 192 LEU A N 1
ATOM 1538 C CA . LEU A 1 192 ? 2.845 -0.552 19.786 1.00 95.31 192 LEU A CA 1
ATOM 1539 C C . LEU A 1 192 ? 1.547 -0.962 19.085 1.00 95.31 192 LEU A C 1
ATOM 1541 O O . LEU A 1 192 ? 1.419 -2.102 18.639 1.00 95.31 192 LEU A O 1
ATOM 1545 N N . LYS A 1 193 ? 0.593 -0.034 19.009 1.00 98.06 193 LYS A N 1
ATOM 1546 C CA . LYS A 1 193 ? -0.673 -0.215 18.295 1.00 98.06 193 LYS A CA 1
ATOM 1547 C C . LYS A 1 193 ? -0.444 -0.025 16.801 1.00 98.06 193 LYS A C 1
ATOM 1549 O O . LYS A 1 193 ? -0.018 1.051 16.378 1.00 98.06 193 LYS A O 1
ATOM 1554 N N . VAL A 1 194 ? -0.737 -1.052 16.013 1.00 98.38 194 VAL A N 1
ATOM 1555 C CA . VAL A 1 194 ? -0.425 -1.087 14.583 1.00 98.38 194 VAL A CA 1
ATOM 1556 C C . VAL A 1 194 ? -1.676 -1.331 13.742 1.00 98.38 194 VAL A C 1
ATOM 1558 O O . VAL A 1 194 ? -2.496 -2.194 14.062 1.00 98.38 194 VAL A O 1
ATOM 1561 N N . ILE A 1 195 ? -1.788 -0.589 12.641 1.00 98.75 195 ILE A N 1
ATOM 1562 C CA . ILE A 1 195 ? -2.601 -0.959 11.477 1.00 98.75 195 ILE A CA 1
ATOM 1563 C C . ILE A 1 195 ? -1.639 -1.452 10.395 1.00 98.75 195 ILE A C 1
ATOM 1565 O O . ILE A 1 195 ? -0.701 -0.732 10.044 1.00 98.75 195 ILE A O 1
ATOM 1569 N N . LEU A 1 196 ? -1.867 -2.662 9.885 1.00 98.81 196 LEU A N 1
ATOM 1570 C CA . LEU A 1 196 ? -1.136 -3.195 8.732 1.00 98.81 196 LEU A CA 1
ATOM 1571 C C . LEU A 1 196 ? -1.972 -2.980 7.468 1.00 98.81 196 LEU A C 1
ATOM 1573 O O . LEU A 1 196 ? -3.079 -3.507 7.398 1.00 98.81 196 LEU A O 1
ATOM 1577 N N . ASP A 1 197 ? -1.454 -2.242 6.487 1.00 98.75 197 ASP A N 1
ATOM 1578 C CA . ASP A 1 197 ? -2.074 -2.088 5.162 1.00 98.75 197 ASP A CA 1
ATOM 1579 C C . ASP A 1 197 ? -1.293 -2.926 4.144 1.00 98.75 197 ASP A C 1
ATOM 1581 O O . ASP A 1 197 ? -0.113 -2.662 3.913 1.00 98.75 197 ASP A O 1
ATOM 1585 N N . VAL A 1 198 ? -1.927 -3.974 3.609 1.00 98.31 198 VAL A N 1
ATOM 1586 C CA . VAL A 1 198 ? -1.260 -5.101 2.930 1.00 98.31 198 VAL A CA 1
ATOM 1587 C C . VAL A 1 198 ? -1.919 -5.467 1.598 1.00 98.31 198 VAL A C 1
ATOM 1589 O O . VAL A 1 198 ? -3.130 -5.310 1.416 1.00 98.31 198 VAL A O 1
ATOM 1592 N N . ASP A 1 199 ? -1.138 -6.051 0.694 1.00 95.56 199 ASP A N 1
ATOM 1593 C CA . ASP A 1 199 ? -1.568 -6.708 -0.545 1.00 95.56 199 ASP A CA 1
ATOM 1594 C C . ASP A 1 199 ? -1.105 -8.171 -0.553 1.00 95.56 199 ASP A C 1
ATOM 1596 O O . ASP A 1 199 ? -0.587 -8.688 -1.540 1.00 95.56 199 ASP A O 1
ATOM 1600 N N . THR A 1 200 ? -1.342 -8.824 0.592 1.00 94.25 200 THR A N 1
ATOM 1601 C CA . THR A 1 200 ? -0.820 -10.118 1.045 1.00 94.25 200 THR A CA 1
ATOM 1602 C C . THR A 1 200 ? -0.252 -11.032 -0.040 1.00 94.25 200 THR A C 1
ATOM 1604 O O . THR A 1 200 ? -0.922 -11.953 -0.533 1.00 94.25 200 THR A O 1
ATOM 1607 N N . GLY A 1 201 ? 1.028 -10.792 -0.328 1.00 89.12 201 GLY A N 1
ATOM 1608 C CA . GLY A 1 201 ? 1.960 -11.708 -0.961 1.00 89.12 201 GLY A CA 1
ATOM 1609 C C . GLY A 1 201 ? 2.742 -12.530 0.068 1.00 89.12 201 GLY A C 1
ATOM 1610 O O . GLY A 1 201 ? 2.346 -12.689 1.230 1.00 89.12 201 GLY A O 1
ATOM 1611 N N . ILE A 1 202 ? 3.867 -13.096 -0.368 1.00 89.69 202 ILE A N 1
ATOM 1612 C CA . ILE A 1 202 ? 4.728 -13.935 0.483 1.00 89.69 202 ILE A CA 1
ATOM 1613 C C . ILE A 1 202 ? 5.395 -13.091 1.578 1.00 89.69 202 ILE A C 1
ATOM 1615 O O . ILE A 1 202 ? 5.482 -13.508 2.732 1.00 89.69 202 ILE A O 1
ATOM 1619 N N . ASP A 1 203 ? 5.866 -11.904 1.226 1.00 92.50 203 ASP A N 1
ATOM 1620 C CA . ASP A 1 203 ? 6.546 -10.967 2.111 1.00 92.50 203 ASP A CA 1
ATOM 1621 C C . ASP A 1 203 ? 5.600 -10.325 3.132 1.00 92.50 203 ASP A C 1
ATOM 1623 O O . ASP A 1 203 ? 5.923 -10.334 4.323 1.00 92.50 203 ASP A O 1
ATOM 1627 N N . ASP A 1 204 ? 4.400 -9.892 2.733 1.00 96.12 204 ASP A N 1
ATOM 1628 C CA . ASP A 1 204 ? 3.368 -9.454 3.684 1.00 96.12 204 ASP A CA 1
ATOM 1629 C C . ASP A 1 204 ? 3.007 -10.555 4.686 1.00 96.12 204 ASP A C 1
ATOM 1631 O O . ASP A 1 204 ? 2.818 -10.287 5.872 1.00 96.12 204 ASP A O 1
ATOM 1635 N N . SER A 1 205 ? 2.910 -11.807 4.219 1.00 95.00 205 SER A N 1
ATOM 1636 C CA . SER A 1 205 ? 2.592 -12.948 5.082 1.00 95.00 205 SER A CA 1
ATOM 1637 C C . SER A 1 205 ? 3.635 -13.078 6.192 1.00 95.00 205 SER A C 1
ATOM 1639 O O . SER A 1 205 ? 3.283 -13.199 7.366 1.00 95.00 205 SER A O 1
ATOM 1641 N N . HIS A 1 206 ? 4.921 -12.964 5.847 1.00 95.69 206 HIS A N 1
ATOM 1642 C CA . HIS A 1 206 ? 5.996 -12.943 6.836 1.00 95.69 206 HIS A CA 1
ATOM 1643 C C . HIS A 1 206 ? 5.931 -11.718 7.754 1.00 95.69 206 HIS A C 1
ATOM 1645 O O . HIS A 1 206 ? 6.166 -11.859 8.955 1.00 95.69 206 HIS A O 1
ATOM 1651 N N . ALA A 1 207 ? 5.595 -10.537 7.233 1.00 97.31 207 ALA A N 1
ATOM 1652 C CA . ALA A 1 207 ? 5.463 -9.327 8.041 1.00 97.31 207 ALA A CA 1
ATOM 1653 C C . ALA A 1 207 ? 4.334 -9.448 9.080 1.00 97.31 207 ALA A C 1
ATOM 1655 O O . ALA A 1 207 ? 4.539 -9.113 10.249 1.00 97.31 207 ALA A O 1
ATOM 1656 N N . ILE A 1 208 ? 3.178 -9.999 8.690 1.00 98.12 208 ILE A N 1
ATOM 1657 C CA . ILE A 1 208 ? 2.060 -10.292 9.599 1.00 98.12 208 ILE A CA 1
ATOM 1658 C C . ILE A 1 208 ? 2.510 -11.289 10.673 1.00 98.12 208 ILE A C 1
ATOM 1660 O O . ILE A 1 208 ? 2.348 -11.020 11.862 1.00 98.12 208 ILE A O 1
ATOM 1664 N N . MET A 1 209 ? 3.125 -12.411 10.283 1.00 97.75 209 MET A N 1
ATOM 1665 C CA . MET A 1 209 ? 3.616 -13.421 11.233 1.00 97.75 209 MET A CA 1
ATOM 1666 C C . MET A 1 209 ? 4.638 -12.841 12.221 1.00 97.75 209 MET A C 1
ATOM 1668 O O . MET A 1 209 ? 4.574 -13.123 13.419 1.00 97.75 209 MET A O 1
ATOM 1672 N N . LEU A 1 210 ? 5.557 -11.998 11.743 1.00 97.25 210 LEU A N 1
ATOM 1673 C CA . LEU A 1 210 ? 6.555 -11.330 12.577 1.00 97.25 210 LEU A CA 1
ATOM 1674 C C . LEU A 1 210 ? 5.903 -10.361 13.572 1.00 97.25 210 LEU A C 1
ATOM 1676 O O . LEU A 1 210 ? 6.252 -10.367 14.754 1.00 97.25 210 LEU A O 1
ATOM 1680 N N . ALA A 1 211 ? 4.938 -9.560 13.116 1.00 97.25 211 ALA A N 1
ATOM 1681 C CA . ALA A 1 211 ? 4.191 -8.644 13.972 1.00 97.25 211 ALA A CA 1
ATOM 1682 C C . ALA A 1 211 ? 3.397 -9.396 15.054 1.00 97.25 211 ALA A C 1
ATOM 1684 O O . ALA A 1 211 ? 3.387 -8.972 16.208 1.00 97.25 211 ALA A O 1
ATOM 1685 N N . LEU A 1 212 ? 2.790 -10.539 14.713 1.00 97.38 212 LEU A N 1
ATOM 1686 C CA . LEU A 1 212 ? 2.072 -11.398 15.661 1.00 97.38 212 LEU A CA 1
ATOM 1687 C C . LEU A 1 212 ? 2.990 -12.044 16.705 1.00 97.38 212 L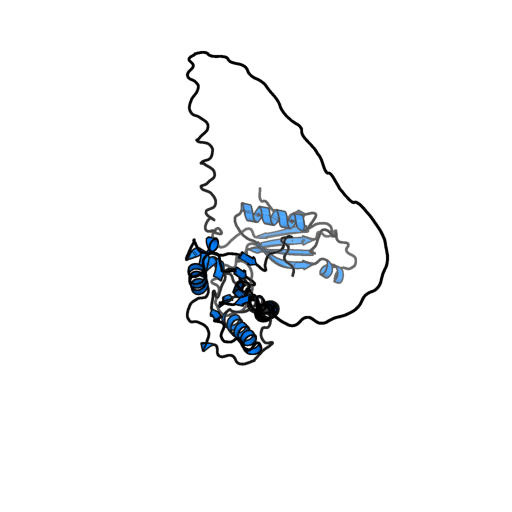EU A C 1
ATOM 1689 O O . LEU A 1 212 ? 2.588 -12.198 17.859 1.00 97.38 212 LEU A O 1
ATOM 1693 N N . ALA A 1 213 ? 4.210 -12.414 16.315 1.00 96.31 213 ALA A N 1
ATOM 1694 C CA . ALA A 1 213 ? 5.190 -13.024 17.211 1.00 96.31 213 ALA A CA 1
ATOM 1695 C C . ALA A 1 213 ? 5.811 -12.022 18.204 1.00 96.31 213 ALA A C 1
ATOM 1697 O O . ALA A 1 213 ? 6.351 -12.432 19.235 1.00 96.31 213 ALA A O 1
ATOM 1698 N N . HIS A 1 214 ? 5.757 -10.716 17.923 1.00 95.50 214 HIS A N 1
ATOM 1699 C CA . HIS A 1 214 ? 6.408 -9.709 18.755 1.00 95.50 214 HIS A CA 1
ATOM 1700 C C . HIS A 1 214 ? 5.540 -9.305 19.970 1.00 95.50 214 HIS A C 1
ATOM 1702 O O . HIS A 1 214 ? 4.464 -8.728 19.803 1.00 95.50 214 HIS A O 1
ATOM 1708 N N . PRO A 1 215 ? 6.003 -9.491 21.224 1.00 92.75 215 PRO A N 1
ATOM 1709 C CA . PRO A 1 215 ? 5.163 -9.333 22.422 1.00 92.75 215 PRO A CA 1
ATOM 1710 C C . PRO A 1 215 ? 4.692 -7.893 22.681 1.00 92.75 215 PRO A C 1
ATOM 1712 O O . PRO A 1 215 ? 3.662 -7.681 23.331 1.00 92.75 215 PRO A O 1
ATOM 1715 N N . ASN A 1 216 ? 5.436 -6.910 22.167 1.00 94.50 216 ASN A N 1
ATOM 1716 C CA . ASN A 1 216 ? 5.122 -5.488 22.317 1.00 94.50 216 ASN A CA 1
ATOM 1717 C C . ASN A 1 216 ? 4.347 -4.912 21.125 1.00 94.50 216 ASN A C 1
ATOM 1719 O O . ASN A 1 216 ? 4.192 -3.699 21.068 1.00 94.50 216 ASN A O 1
ATOM 1723 N N . VAL A 1 217 ? 3.893 -5.732 20.173 1.00 96.56 217 VAL A N 1
ATOM 1724 C CA . VAL A 1 217 ? 3.053 -5.282 19.055 1.00 96.56 217 VAL A CA 1
ATOM 1725 C C . VAL A 1 217 ? 1.610 -5.711 19.298 1.00 96.56 217 VAL A C 1
ATOM 1727 O O . VAL A 1 217 ? 1.324 -6.806 19.787 1.00 96.56 217 VAL A O 1
ATOM 1730 N N . GLU A 1 218 ? 0.687 -4.814 18.988 1.00 97.38 218 GLU A N 1
ATOM 1731 C CA . GLU A 1 218 ? -0.748 -5.048 19.007 1.00 97.38 218 GLU A CA 1
ATOM 1732 C C . GLU A 1 218 ? -1.325 -4.636 17.656 1.00 97.38 218 GLU A C 1
ATOM 1734 O O . GLU A 1 218 ? -1.420 -3.451 17.341 1.00 97.38 218 GLU A O 1
ATOM 1739 N N . ILE A 1 219 ? -1.694 -5.625 16.844 1.00 98.31 219 ILE A N 1
ATOM 1740 C CA . ILE A 1 219 ? -2.355 -5.389 15.562 1.00 98.31 219 ILE A CA 1
ATOM 1741 C C . ILE A 1 219 ? -3.832 -5.116 15.844 1.00 98.31 219 ILE A C 1
ATOM 1743 O O . ILE A 1 219 ? -4.546 -6.005 16.305 1.00 98.31 219 ILE A O 1
ATOM 1747 N N . LEU A 1 220 ? -4.282 -3.892 15.575 1.00 98.38 220 LEU A N 1
ATOM 1748 C CA . LEU A 1 220 ? -5.677 -3.486 15.776 1.00 98.38 220 LEU A CA 1
ATOM 1749 C C . LEU A 1 220 ? -6.558 -3.802 14.568 1.00 98.38 220 LEU A C 1
ATOM 1751 O O . LEU A 1 220 ? -7.758 -4.019 14.716 1.00 98.38 220 LEU A O 1
ATOM 1755 N N . ALA A 1 221 ? -5.971 -3.768 13.376 1.00 98.56 221 ALA A N 1
ATOM 1756 C CA . ALA A 1 221 ? -6.646 -4.047 12.122 1.00 98.56 221 ALA A CA 1
ATOM 1757 C C . ALA A 1 221 ? -5.632 -4.421 11.044 1.00 98.56 221 ALA A C 1
ATOM 1759 O O . ALA A 1 221 ? -4.505 -3.914 11.039 1.00 98.56 221 ALA A O 1
ATOM 1760 N N . ILE A 1 222 ? -6.078 -5.254 10.108 1.00 98.88 222 ILE A N 1
ATOM 1761 C CA . ILE A 1 222 ? -5.399 -5.453 8.831 1.00 98.88 222 ILE A CA 1
ATOM 1762 C C . ILE A 1 222 ? -6.312 -4.931 7.726 1.00 98.88 222 ILE A C 1
ATOM 1764 O O . ILE A 1 222 ? -7.465 -5.348 7.601 1.00 98.88 222 ILE A O 1
ATOM 1768 N N . THR A 1 223 ? -5.814 -3.987 6.942 1.00 98.81 223 THR A N 1
ATOM 1769 C CA . THR A 1 223 ? -6.507 -3.430 5.786 1.00 98.81 223 THR A CA 1
ATOM 1770 C C . THR A 1 223 ? -5.913 -4.007 4.512 1.00 98.81 223 THR A C 1
ATOM 1772 O O . THR A 1 223 ? -4.701 -4.053 4.342 1.00 98.81 223 THR A O 1
ATOM 1775 N N . CYS A 1 224 ? -6.773 -4.481 3.618 1.00 98.38 224 CYS A N 1
ATOM 1776 C CA . CYS A 1 224 ? -6.359 -5.111 2.372 1.00 98.38 224 CYS A CA 1
ATOM 1777 C C . CYS A 1 224 ? -6.537 -4.138 1.209 1.00 98.38 224 CYS A C 1
ATOM 1779 O O . CYS A 1 224 ? -7.575 -3.478 1.105 1.00 98.38 224 CYS A O 1
ATOM 1781 N N . VAL A 1 225 ? -5.570 -4.068 0.305 1.00 96.62 225 VAL A N 1
ATOM 1782 C CA . VAL A 1 225 ? -5.648 -3.257 -0.917 1.00 96.62 225 VAL A CA 1
ATOM 1783 C C . VAL A 1 225 ? -5.259 -4.094 -2.125 1.00 96.62 225 VAL A C 1
ATOM 1785 O O . VAL A 1 225 ? -4.512 -5.062 -2.016 1.00 96.62 225 VAL A O 1
ATOM 1788 N N . ASN A 1 226 ? -5.781 -3.741 -3.296 1.00 91.88 226 ASN A N 1
ATOM 1789 C CA . ASN A 1 226 ? -5.324 -4.341 -4.537 1.00 91.88 226 ASN A CA 1
ATOM 1790 C C . ASN A 1 226 ? -3.848 -3.980 -4.808 1.00 91.88 226 ASN A C 1
ATOM 1792 O O . ASN A 1 226 ? -3.510 -2.798 -4.909 1.00 91.88 226 ASN A O 1
ATOM 1796 N N . GLY A 1 227 ? -3.019 -4.993 -5.056 1.00 87.56 227 GLY A N 1
ATOM 1797 C CA . GLY A 1 227 ? -1.601 -4.842 -5.393 1.00 87.56 227 GLY A CA 1
ATOM 1798 C C . GLY A 1 227 ? -1.074 -6.083 -6.111 1.00 87.56 227 GLY A C 1
ATOM 1799 O O . GLY A 1 227 ? -1.380 -6.264 -7.293 1.00 87.56 227 GLY A O 1
ATOM 1800 N N . ASN A 1 228 ? -0.338 -6.945 -5.405 1.00 85.12 228 ASN A N 1
ATOM 1801 C CA . ASN A 1 228 ? 0.164 -8.235 -5.905 1.00 85.12 228 ASN A CA 1
ATOM 1802 C C . ASN A 1 228 ? -0.920 -9.069 -6.602 1.00 85.12 228 ASN A C 1
ATOM 1804 O O . ASN A 1 228 ? -0.698 -9.619 -7.679 1.00 85.12 228 ASN A O 1
ATOM 1808 N N . VAL A 1 229 ? -2.104 -9.143 -5.991 1.00 85.44 229 VAL A N 1
ATOM 1809 C CA . VAL A 1 229 ? -3.295 -9.810 -6.532 1.00 85.44 229 VAL A CA 1
ATOM 1810 C C . VAL A 1 229 ? -4.541 -8.948 -6.300 1.00 85.44 229 VAL A C 1
ATOM 1812 O O . VAL A 1 229 ? -4.482 -7.914 -5.628 1.00 85.44 229 VAL A O 1
ATOM 1815 N N . ASN A 1 230 ? -5.683 -9.368 -6.858 1.00 88.38 230 ASN A N 1
ATOM 1816 C CA . ASN A 1 230 ? -6.963 -8.705 -6.603 1.00 88.38 230 ASN A CA 1
ATOM 1817 C C . ASN A 1 230 ? -7.283 -8.681 -5.097 1.00 88.38 230 ASN A C 1
ATOM 1819 O O . ASN A 1 230 ? -7.030 -9.657 -4.388 1.00 88.38 230 ASN A O 1
ATOM 1823 N N . VAL A 1 231 ? -7.873 -7.578 -4.628 1.00 92.81 231 VAL A N 1
ATOM 1824 C CA . VAL A 1 231 ? -8.153 -7.329 -3.204 1.00 92.81 231 VAL A CA 1
ATOM 1825 C C . VAL A 1 231 ? -8.957 -8.448 -2.524 1.00 92.81 231 VAL A C 1
ATOM 1827 O O . VAL A 1 231 ? -8.713 -8.740 -1.356 1.00 92.81 231 VAL A O 1
ATOM 1830 N N . ASP A 1 232 ? -9.858 -9.135 -3.231 1.00 92.38 232 ASP A N 1
ATOM 1831 C CA . ASP A 1 232 ? -10.620 -10.252 -2.661 1.00 92.38 232 ASP A CA 1
ATOM 1832 C C . ASP A 1 232 ? -9.720 -11.452 -2.346 1.00 92.38 232 ASP A C 1
ATOM 1834 O O . ASP A 1 232 ? -9.870 -12.103 -1.308 1.00 92.38 232 ASP A O 1
ATOM 1838 N N . LEU A 1 233 ? -8.738 -11.720 -3.211 1.00 90.81 233 LEU A N 1
ATOM 1839 C CA . LEU A 1 233 ? -7.734 -12.749 -2.964 1.00 90.81 233 LEU A CA 1
ATOM 1840 C C . LEU A 1 233 ? -6.734 -12.307 -1.890 1.00 90.81 233 LEU A C 1
ATOM 1842 O O . LEU A 1 233 ? -6.342 -13.136 -1.071 1.00 90.81 233 LEU A O 1
ATOM 1846 N N . VAL A 1 234 ? -6.384 -11.015 -1.833 1.00 93.88 234 VAL A N 1
ATOM 1847 C CA . VAL A 1 234 ? -5.589 -10.449 -0.731 1.00 93.88 234 VAL A CA 1
ATOM 1848 C C . VAL A 1 234 ? -6.271 -10.732 0.604 1.00 93.88 234 VAL A C 1
ATOM 1850 O O . VAL A 1 234 ? -5.647 -11.334 1.472 1.00 93.88 234 VAL A O 1
ATOM 1853 N N . CYS A 1 235 ? -7.554 -10.388 0.757 1.00 95.94 235 CYS A N 1
ATOM 1854 C CA . CYS A 1 235 ? -8.291 -10.641 1.995 1.00 95.94 235 CYS A CA 1
ATOM 1855 C C . CYS A 1 235 ? -8.276 -12.125 2.376 1.00 95.94 235 CYS A C 1
ATOM 1857 O O . CYS A 1 235 ? -8.030 -12.468 3.531 1.00 95.94 235 CYS A O 1
ATOM 1859 N N . GLN A 1 236 ? -8.498 -13.022 1.411 1.00 94.19 236 GLN A N 1
ATOM 1860 C CA . GLN A 1 236 ? -8.431 -14.460 1.670 1.00 94.19 236 GLN A CA 1
ATOM 1861 C C . GLN A 1 236 ? -7.030 -14.904 2.106 1.00 94.19 236 GLN A C 1
ATOM 1863 O O . GLN A 1 236 ? -6.910 -15.693 3.041 1.00 94.19 236 GLN A O 1
ATOM 1868 N N . ASN A 1 237 ? -5.970 -14.397 1.472 1.00 93.75 237 ASN A N 1
ATOM 1869 C CA . ASN A 1 237 ? -4.590 -14.690 1.857 1.00 93.75 237 ASN A CA 1
ATOM 1870 C C . ASN A 1 237 ? -4.284 -14.182 3.267 1.00 93.75 237 ASN A C 1
ATOM 1872 O O . ASN A 1 237 ? -3.740 -14.935 4.073 1.00 93.75 237 ASN A O 1
ATOM 1876 N N . THR A 1 238 ? -4.701 -12.960 3.604 1.00 96.75 238 THR A N 1
ATOM 1877 C CA . THR A 1 238 ? -4.583 -12.417 4.962 1.00 96.75 238 THR A CA 1
ATOM 1878 C C . THR A 1 238 ? -5.266 -13.334 5.981 1.00 96.75 238 THR A C 1
ATOM 1880 O O . THR A 1 238 ? -4.657 -13.697 6.987 1.00 96.75 238 THR A O 1
ATOM 1883 N N . LEU A 1 239 ? -6.499 -13.779 5.708 1.00 96.75 239 LEU A N 1
ATOM 1884 C CA . LEU A 1 239 ? -7.225 -14.704 6.586 1.00 96.75 239 LEU A CA 1
ATOM 1885 C C . LEU A 1 239 ? -6.521 -16.060 6.718 1.00 96.75 239 LEU A C 1
ATOM 1887 O O . LEU A 1 239 ? -6.501 -16.630 7.806 1.00 96.75 239 LEU A O 1
ATOM 1891 N N . ARG A 1 240 ? -5.901 -16.575 5.647 1.00 95.25 240 ARG A N 1
ATOM 1892 C CA . ARG A 1 240 ? -5.117 -17.825 5.702 1.00 95.25 240 ARG A CA 1
ATOM 1893 C C . ARG A 1 240 ? -3.931 -17.689 6.650 1.00 95.25 240 ARG A C 1
ATOM 1895 O O . ARG A 1 240 ? -3.687 -18.608 7.429 1.00 95.25 240 ARG A O 1
ATOM 1902 N N . VAL A 1 241 ? -3.232 -16.554 6.610 1.00 95.69 241 VAL A N 1
ATOM 1903 C CA . VAL A 1 241 ? -2.117 -16.261 7.523 1.00 95.69 241 VAL A CA 1
ATOM 1904 C C . VAL A 1 241 ? -2.615 -16.167 8.964 1.00 95.69 241 VAL A C 1
ATOM 1906 O O . VAL A 1 241 ? -2.069 -16.835 9.837 1.00 95.69 241 VAL A O 1
ATOM 1909 N N . LEU A 1 242 ? -3.689 -15.412 9.218 1.00 96.81 242 LEU A N 1
ATOM 1910 C CA . LEU A 1 242 ? -4.265 -15.282 10.562 1.00 96.81 242 LEU A CA 1
ATOM 1911 C C . LEU A 1 242 ? -4.723 -16.627 11.132 1.00 96.81 242 LEU A C 1
ATOM 1913 O O . LEU A 1 242 ? -4.427 -16.929 12.286 1.00 96.81 242 LEU A O 1
ATOM 1917 N N . LYS A 1 243 ? -5.377 -17.457 10.316 1.00 95.06 243 LYS A N 1
ATOM 1918 C CA . LYS A 1 243 ? -5.792 -18.813 10.686 1.00 95.06 243 LYS A CA 1
ATOM 1919 C C . LYS A 1 243 ? -4.603 -19.714 11.002 1.00 95.06 243 LYS A C 1
ATOM 1921 O O . LYS A 1 243 ? -4.638 -20.439 11.986 1.00 95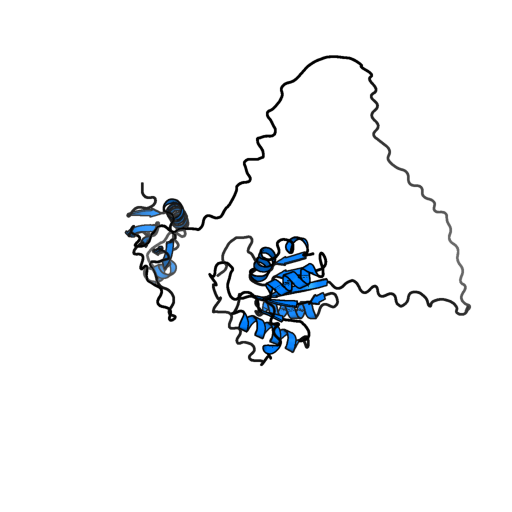.06 243 LYS A O 1
ATOM 1926 N N . ALA A 1 244 ? -3.536 -19.653 10.206 1.00 94.50 244 ALA A N 1
ATOM 1927 C CA . ALA A 1 244 ? -2.312 -20.413 10.468 1.00 94.50 244 ALA A CA 1
ATOM 1928 C C . ALA A 1 244 ? -1.593 -19.975 11.758 1.00 94.50 244 ALA A C 1
ATOM 1930 O O . ALA A 1 244 ? -0.804 -20.740 12.308 1.00 94.50 244 ALA A O 1
ATOM 1931 N N . CYS A 1 245 ? -1.851 -18.754 12.228 1.00 95.44 245 CYS A N 1
ATOM 1932 C CA . CYS A 1 245 ? -1.308 -18.211 13.468 1.00 95.44 245 CYS A CA 1
ATOM 1933 C C . CYS A 1 245 ? -2.287 -18.256 14.651 1.00 95.44 245 CYS A C 1
ATOM 1935 O O . CYS A 1 245 ? -1.954 -17.699 15.694 1.00 95.44 245 CYS A O 1
ATOM 1937 N N . ASP A 1 246 ? -3.470 -18.865 14.503 1.00 95.56 246 ASP A N 1
ATOM 1938 C CA . ASP A 1 246 ? -4.541 -18.882 15.513 1.00 95.56 246 ASP A CA 1
ATOM 1939 C C . ASP A 1 246 ? -4.957 -17.471 15.994 1.00 95.56 246 ASP A C 1
ATOM 1941 O O . ASP A 1 246 ? -5.207 -17.240 17.179 1.00 95.56 246 ASP A O 1
ATOM 1945 N N . ARG A 1 247 ? -5.003 -16.496 15.074 1.00 96.88 247 ARG A N 1
ATOM 1946 C CA . ARG A 1 247 ? -5.290 -15.071 15.350 1.00 96.88 247 ARG A CA 1
ATOM 1947 C C . ARG A 1 247 ? -6.411 -14.489 14.489 1.00 96.88 247 ARG A C 1
ATOM 1949 O O . ARG A 1 247 ? -6.372 -13.333 14.070 1.00 96.88 247 ARG A O 1
ATOM 1956 N N . GLU A 1 248 ? -7.438 -15.295 14.236 1.00 95.25 248 GLU A N 1
ATOM 1957 C CA . GLU A 1 248 ? -8.660 -14.881 13.525 1.00 95.25 248 GLU A CA 1
ATOM 1958 C C . GLU A 1 248 ? -9.497 -13.842 14.312 1.00 95.25 248 GLU A C 1
ATOM 1960 O O . GLU A 1 248 ? -10.482 -13.326 13.794 1.00 95.25 24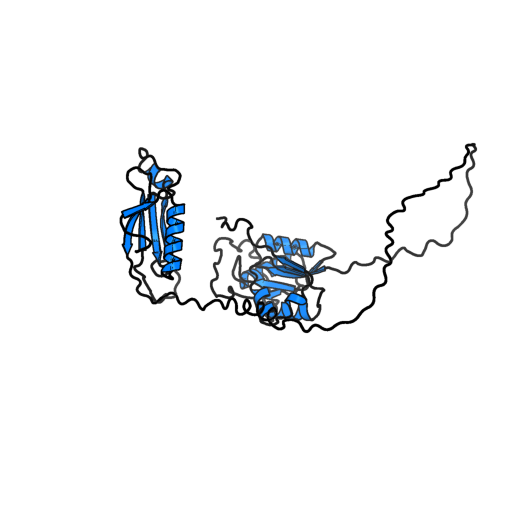8 GLU A O 1
ATOM 1965 N N . ASP A 1 249 ? -9.096 -13.487 15.542 1.00 96.75 249 ASP A N 1
ATOM 1966 C CA . ASP A 1 249 ? -9.662 -12.380 16.327 1.00 96.75 249 ASP A CA 1
ATOM 1967 C C . ASP A 1 249 ? -9.358 -10.990 15.743 1.00 96.75 249 ASP A C 1
ATOM 1969 O O . ASP A 1 249 ? -10.053 -10.023 16.065 1.00 96.75 249 ASP A O 1
ATOM 1973 N N . ILE A 1 250 ? -8.326 -10.869 14.904 1.00 98.38 250 ILE A N 1
ATOM 1974 C CA . ILE A 1 250 ? -7.920 -9.588 14.321 1.00 98.38 250 ILE A CA 1
ATOM 1975 C C . ILE A 1 250 ? -8.849 -9.233 13.152 1.00 98.38 250 ILE A C 1
ATOM 1977 O O . ILE A 1 250 ? -8.961 -10.008 12.199 1.00 98.38 250 ILE A O 1
ATOM 1981 N N . PRO A 1 251 ? -9.478 -8.045 13.160 1.00 98.44 251 PRO A N 1
ATOM 1982 C CA . PRO A 1 251 ? -10.404 -7.667 12.105 1.00 98.44 251 PRO A CA 1
ATOM 1983 C C . PRO A 1 251 ? -9.669 -7.348 10.796 1.00 98.44 251 PRO A C 1
ATOM 1985 O O . PRO A 1 251 ? -8.728 -6.546 10.764 1.00 98.44 251 PRO A O 1
ATOM 1988 N N . VAL A 1 252 ? -10.156 -7.947 9.707 1.00 98.75 252 VAL A N 1
ATOM 1989 C CA . VAL A 1 252 ? -9.684 -7.721 8.335 1.00 98.75 252 VAL A CA 1
ATOM 1990 C C . VAL A 1 252 ? -10.706 -6.884 7.571 1.00 98.75 252 VAL A C 1
ATOM 1992 O O . VAL A 1 252 ? -11.893 -7.213 7.558 1.00 98.75 252 VAL A O 1
ATOM 1995 N N . TYR A 1 253 ? -10.250 -5.822 6.911 1.00 98.81 253 TYR A N 1
ATOM 1996 C CA . TYR A 1 253 ? -11.105 -4.899 6.164 1.00 98.81 253 TYR A CA 1
ATOM 1997 C C . TYR A 1 253 ? -10.724 -4.891 4.687 1.00 98.81 253 TYR A C 1
ATOM 1999 O O . TYR A 1 253 ? -9.569 -4.641 4.332 1.00 98.81 253 TYR A O 1
ATOM 2007 N N . ARG A 1 254 ? -11.711 -5.103 3.814 1.00 98.44 254 ARG A N 1
ATOM 2008 C CA . ARG A 1 254 ? -11.528 -4.966 2.366 1.00 98.44 254 ARG A CA 1
ATOM 2009 C C . ARG A 1 254 ? -11.412 -3.487 1.995 1.00 98.44 254 ARG A C 1
ATOM 2011 O O . ARG A 1 254 ? -12.236 -2.670 2.412 1.00 98.44 254 ARG A O 1
ATOM 2018 N N . GLY A 1 255 ? -10.397 -3.144 1.213 1.00 98.06 255 GLY A N 1
ATOM 2019 C CA . GLY A 1 255 ? -10.138 -1.784 0.755 1.00 98.06 255 GLY A CA 1
ATOM 2020 C C . GLY A 1 255 ? -10.299 -1.598 -0.746 1.00 98.06 255 GLY A C 1
ATOM 2021 O O . GLY A 1 255 ? -11.136 -2.238 -1.390 1.00 98.06 255 GLY A O 1
ATOM 2022 N N . ALA A 1 256 ? -9.499 -0.681 -1.285 1.00 95.88 256 ALA A N 1
ATOM 2023 C CA . ALA A 1 256 ? -9.604 -0.251 -2.668 1.00 95.88 256 ALA A CA 1
ATOM 2024 C C . ALA A 1 256 ? -9.247 -1.377 -3.650 1.00 95.88 256 ALA A C 1
ATOM 2026 O O . ALA A 1 256 ? -8.196 -2.012 -3.556 1.00 95.88 256 ALA A O 1
ATOM 2027 N N . GLU A 1 257 ? -10.127 -1.582 -4.628 1.00 92.25 257 GLU A N 1
ATOM 2028 C CA . GLU A 1 257 ? -9.973 -2.587 -5.686 1.00 92.25 257 GLU A CA 1
ATOM 2029 C C . GLU A 1 257 ? -9.085 -2.111 -6.845 1.00 92.25 257 GLU A C 1
ATOM 2031 O O . GLU A 1 257 ? -8.569 -2.915 -7.615 1.00 92.25 257 GLU A O 1
ATOM 2036 N N . CYS A 1 258 ? -8.873 -0.802 -6.965 1.00 89.19 258 CYS A N 1
ATOM 2037 C CA . CYS A 1 258 ? -8.023 -0.204 -7.985 1.00 89.19 258 CYS A CA 1
ATOM 2038 C C . CYS A 1 258 ? -7.268 1.002 -7.424 1.00 89.19 258 CYS A C 1
ATOM 2040 O O . CYS A 1 258 ? -7.616 1.527 -6.365 1.00 89.19 258 CYS A O 1
ATOM 2042 N N . SER A 1 259 ? -6.233 1.445 -8.140 1.00 89.69 259 SER A N 1
ATOM 2043 C CA . SER A 1 259 ? -5.542 2.698 -7.821 1.00 89.69 259 SER A CA 1
ATOM 2044 C C . SER A 1 259 ? -6.494 3.901 -7.912 1.00 89.69 259 SER A C 1
ATOM 2046 O O . SER A 1 259 ? -7.520 3.847 -8.590 1.00 89.69 259 SER A O 1
ATOM 2048 N N . LEU A 1 260 ? -6.132 5.029 -7.288 1.00 88.38 260 LEU A N 1
ATOM 2049 C CA . LEU A 1 260 ? -6.964 6.247 -7.282 1.00 88.38 260 LEU A CA 1
ATOM 2050 C C . LEU A 1 260 ? -7.361 6.744 -8.682 1.00 88.38 260 LEU A C 1
ATOM 2052 O O . LEU A 1 260 ? -8.398 7.381 -8.835 1.00 88.38 260 LEU A O 1
ATOM 2056 N N . LEU A 1 261 ? -6.528 6.474 -9.689 1.00 87.38 261 LEU A N 1
ATOM 2057 C CA . LEU A 1 261 ? -6.746 6.898 -11.073 1.00 87.38 261 LEU A CA 1
ATOM 2058 C C . LEU A 1 261 ? -7.306 5.770 -11.958 1.00 87.38 261 LEU A C 1
ATOM 2060 O O . LEU A 1 261 ? -7.348 5.916 -13.175 1.00 87.38 261 LEU A O 1
ATOM 2064 N N . GLY A 1 262 ? -7.694 4.630 -11.378 1.00 72.19 262 GLY A N 1
ATOM 2065 C CA . GLY A 1 262 ? -8.291 3.491 -12.083 1.00 72.19 262 GLY A CA 1
ATOM 2066 C C . GLY A 1 262 ? -7.313 2.633 -12.896 1.00 72.19 262 GLY A C 1
ATOM 2067 O O . GLY A 1 262 ? -7.652 1.515 -13.278 1.00 72.19 262 GLY A O 1
ATOM 2068 N N . ASN A 1 263 ? -6.079 3.093 -13.118 1.00 65.19 263 ASN A N 1
ATOM 2069 C CA . ASN A 1 263 ? -5.042 2.310 -13.787 1.00 65.19 263 ASN A CA 1
ATOM 2070 C C . ASN A 1 263 ? -4.429 1.320 -12.799 1.00 65.19 263 ASN A C 1
ATOM 2072 O O . ASN A 1 263 ? -3.631 1.699 -11.940 1.00 65.19 263 ASN A O 1
ATOM 2076 N N . THR A 1 264 ? -4.804 0.052 -12.915 1.00 57.69 264 THR A N 1
ATOM 2077 C CA . THR A 1 264 ? -4.265 -1.016 -12.074 1.00 57.69 264 THR A CA 1
ATOM 2078 C C . THR A 1 264 ? -3.466 -1.968 -12.945 1.00 57.69 264 THR A C 1
ATOM 2080 O O . THR A 1 264 ? -4.030 -2.733 -13.722 1.00 57.69 264 THR A O 1
ATOM 2083 N N . SER A 1 265 ? -2.141 -1.910 -12.844 1.00 55.31 265 SER A N 1
ATOM 2084 C CA . SER A 1 265 ? -1.268 -2.947 -13.385 1.00 55.31 265 SER A CA 1
ATOM 2085 C C . SER A 1 265 ? -1.266 -4.116 -12.404 1.00 55.31 265 SER A C 1
ATOM 2087 O O . SER A 1 265 ? -0.586 -4.051 -11.383 1.00 55.31 265 SER A O 1
ATOM 2089 N N . GLN A 1 266 ? -2.056 -5.157 -12.674 1.00 54.03 266 GLN A N 1
ATOM 2090 C CA . GLN A 1 266 ? -1.922 -6.414 -11.939 1.00 54.03 266 GLN A CA 1
ATOM 2091 C C . GLN A 1 266 ? -0.601 -7.074 -12.337 1.00 54.03 266 GLN A C 1
ATOM 2093 O O . GLN A 1 266 ? -0.319 -7.261 -13.525 1.00 54.03 266 GLN A O 1
ATOM 2098 N N . PHE A 1 267 ? 0.213 -7.429 -11.347 1.00 52.91 267 PHE A N 1
ATOM 2099 C CA . PHE A 1 267 ? 1.373 -8.280 -11.564 1.00 52.91 267 PHE A CA 1
ATOM 2100 C C . PHE A 1 267 ? 0.878 -9.722 -11.757 1.00 52.91 267 PHE A C 1
ATOM 2102 O O . PHE A 1 267 ? 0.823 -10.499 -10.814 1.00 52.91 267 PHE A O 1
ATOM 2109 N N . GLU A 1 268 ? 0.517 -10.090 -12.991 1.00 45.78 268 GLU A N 1
ATOM 2110 C CA . GLU A 1 268 ? -0.037 -11.413 -13.367 1.00 45.78 268 GLU A CA 1
ATOM 2111 C C . GLU A 1 268 ? 0.832 -12.632 -12.965 1.00 45.78 268 GLU A C 1
ATOM 2113 O O . GLU A 1 268 ? 0.384 -13.768 -13.091 1.00 45.78 268 GLU A O 1
ATOM 2118 N N . ASN A 1 269 ? 2.061 -12.430 -12.476 1.00 43.78 269 ASN A N 1
ATOM 2119 C CA . ASN A 1 269 ? 3.041 -13.500 -12.267 1.00 43.78 269 ASN A CA 1
ATOM 2120 C C . ASN A 1 269 ? 3.229 -13.953 -10.812 1.00 43.78 269 ASN A C 1
ATOM 2122 O O . ASN A 1 269 ? 3.917 -14.949 -10.593 1.00 43.78 269 ASN A O 1
ATOM 2126 N N . PHE A 1 270 ? 2.639 -13.284 -9.818 1.00 49.88 270 PHE A N 1
ATOM 2127 C CA . PHE A 1 270 ? 2.622 -13.817 -8.453 1.00 49.88 270 PHE A CA 1
ATOM 2128 C C . PHE A 1 270 ? 1.362 -14.657 -8.275 1.00 49.88 270 PHE A C 1
ATOM 2130 O O . PHE A 1 270 ? 0.336 -14.199 -7.779 1.00 49.88 270 PHE A O 1
ATOM 2137 N N . SER A 1 271 ? 1.431 -15.909 -8.735 1.00 46.00 271 SER A N 1
ATOM 2138 C CA . SER A 1 271 ? 0.385 -16.904 -8.515 1.00 46.00 271 SER A CA 1
ATOM 2139 C C . SER A 1 271 ? 0.176 -17.090 -7.008 1.00 46.00 271 SER A C 1
ATOM 2141 O O . SER A 1 271 ? 0.883 -17.860 -6.357 1.00 46.00 271 SER A O 1
ATOM 2143 N N . GLY A 1 272 ? -0.819 -16.402 -6.449 1.00 45.12 272 GLY A N 1
ATOM 2144 C CA . GLY A 1 272 ? -1.303 -16.585 -5.078 1.00 45.12 272 GLY A CA 1
ATOM 2145 C C . GLY A 1 272 ? -1.951 -17.956 -4.825 1.00 45.12 272 GLY A C 1
ATOM 2146 O O . GLY A 1 272 ? -2.545 -18.164 -3.774 1.00 45.12 272 GLY A O 1
ATOM 2147 N N . GLU A 1 273 ? -1.840 -18.902 -5.763 1.00 48.81 273 GLU A N 1
ATOM 2148 C CA . GLU A 1 273 ? -2.382 -20.263 -5.674 1.00 48.81 273 GLU A CA 1
ATOM 2149 C C . GLU A 1 273 ? -1.645 -21.166 -4.672 1.00 48.81 273 GLU A C 1
ATOM 2151 O O . GLU A 1 273 ? -2.040 -22.314 -4.478 1.00 48.81 273 GLU A O 1
ATOM 2156 N N . ALA A 1 274 ? -0.585 -20.683 -4.014 1.00 50.19 274 ALA A N 1
ATOM 2157 C CA . ALA A 1 274 ? 0.244 -21.522 -3.150 1.00 50.19 274 ALA A CA 1
ATOM 2158 C C . ALA A 1 274 ? -0.525 -22.152 -1.969 1.00 50.19 274 ALA A C 1
ATOM 2160 O O . ALA A 1 274 ? -0.082 -23.169 -1.438 1.00 50.19 274 ALA A O 1
ATOM 2161 N N . TRP A 1 275 ? -1.689 -21.612 -1.579 1.00 57.38 275 TRP A N 1
ATOM 2162 C CA . TRP A 1 275 ? -2.431 -22.096 -0.412 1.00 57.38 275 TRP A CA 1
ATOM 2163 C C . TRP A 1 275 ? -3.943 -22.145 -0.662 1.00 57.38 275 TRP A C 1
ATOM 2165 O O . TRP A 1 275 ? -4.677 -21.221 -0.330 1.00 57.38 275 TRP A O 1
ATOM 2175 N N . ASN A 1 276 ? -4.444 -23.274 -1.171 1.00 67.94 276 ASN A N 1
ATOM 2176 C CA . ASN A 1 276 ? -5.885 -23.549 -1.314 1.00 67.94 276 ASN A CA 1
ATOM 2177 C C . ASN A 1 276 ? -6.589 -23.888 0.019 1.00 67.94 276 ASN A C 1
ATOM 2179 O O . ASN A 1 276 ? -7.620 -24.561 0.036 1.00 67.94 276 ASN A O 1
ATOM 2183 N N . THR A 1 277 ? -6.049 -23.433 1.153 1.00 79.25 277 THR A N 1
ATOM 2184 C CA . THR A 1 277 ? -6.690 -23.609 2.459 1.00 79.25 277 THR A CA 1
ATOM 2185 C C . THR A 1 277 ? -8.006 -22.827 2.477 1.00 79.25 277 THR A C 1
ATOM 2187 O O . THR A 1 277 ? -7.985 -21.608 2.255 1.00 79.25 277 THR A O 1
ATOM 2190 N N . PRO A 1 278 ? -9.148 -23.485 2.749 1.00 84.25 278 PRO A N 1
ATOM 2191 C CA . PRO A 1 278 ? -10.423 -22.797 2.875 1.00 84.25 278 PRO A CA 1
ATOM 2192 C C . PRO A 1 278 ? -10.415 -21.839 4.069 1.00 84.25 278 PRO A C 1
ATOM 2194 O O . PRO A 1 278 ? -10.042 -22.211 5.192 1.00 84.25 278 PRO A O 1
ATOM 2197 N N . VAL A 1 279 ? -10.869 -20.615 3.818 1.00 89.38 279 VAL A N 1
ATOM 2198 C CA . VAL A 1 279 ? -11.106 -19.572 4.819 1.00 89.38 279 VAL A CA 1
ATOM 2199 C C . VAL A 1 279 ? -12.543 -19.098 4.715 1.00 89.38 279 VAL A C 1
ATOM 2201 O O . VAL A 1 279 ? -13.126 -19.107 3.630 1.00 89.38 279 VAL A O 1
ATOM 2204 N N . ASP A 1 280 ? -13.115 -18.705 5.845 1.00 91.75 280 ASP A N 1
ATOM 2205 C CA . ASP A 1 280 ? -14.443 -18.112 5.880 1.00 91.75 280 ASP A CA 1
ATOM 2206 C C . ASP A 1 280 ? -14.333 -16.616 5.576 1.00 91.75 280 ASP A C 1
ATOM 2208 O O . ASP A 1 280 ? -13.954 -15.825 6.432 1.00 91.75 280 ASP A O 1
ATOM 2212 N N . SER A 1 281 ? -14.647 -16.211 4.346 1.00 90.00 281 SER A N 1
ATOM 2213 C CA . SER A 1 281 ? -14.612 -14.799 3.954 1.00 90.00 281 SER A CA 1
ATOM 2214 C C . SER A 1 281 ? -15.747 -13.970 4.565 1.00 90.00 281 SER A C 1
ATOM 2216 O O . SER A 1 281 ? -15.725 -12.749 4.433 1.00 90.00 281 SER A O 1
ATOM 2218 N N . SER A 1 282 ? -16.737 -14.583 5.226 1.00 91.62 282 SER A N 1
ATOM 2219 C CA . SER A 1 282 ? -17.828 -13.842 5.877 1.00 91.62 282 SER A CA 1
ATOM 2220 C C . SER A 1 282 ? -17.370 -13.054 7.110 1.00 91.62 282 SER A C 1
ATOM 2222 O O . SER A 1 282 ? -18.062 -12.131 7.533 1.00 91.62 282 SER A O 1
ATOM 2224 N N . VAL A 1 283 ? -16.183 -13.368 7.647 1.00 94.94 283 VAL A N 1
ATOM 2225 C CA . VAL A 1 283 ? -15.568 -12.651 8.779 1.00 94.94 283 VAL A CA 1
ATOM 2226 C C . VAL A 1 283 ? -14.915 -11.324 8.371 1.00 94.94 283 VAL A C 1
ATOM 2228 O O . VAL A 1 283 ? -14.546 -10.521 9.235 1.00 94.94 283 VAL A O 1
ATOM 2231 N N . ILE A 1 284 ? -14.768 -11.077 7.063 1.00 96.88 284 ILE A N 1
ATOM 2232 C CA . ILE A 1 284 ? -14.299 -9.790 6.544 1.00 96.88 284 ILE A CA 1
ATOM 2233 C C . ILE A 1 284 ? -15.297 -8.717 6.969 1.00 96.88 284 ILE A C 1
ATOM 2235 O O . ILE A 1 284 ? -16.509 -8.851 6.796 1.00 96.88 284 ILE A O 1
ATOM 2239 N N . GLN A 1 285 ? -14.776 -7.634 7.530 1.00 97.75 285 GLN A N 1
ATOM 2240 C CA . GLN A 1 285 ? -15.605 -6.551 8.029 1.00 97.75 285 GLN A CA 1
ATOM 2241 C C . GLN A 1 285 ? -16.315 -5.833 6.875 1.00 97.75 285 GLN A C 1
ATOM 2243 O O . GLN A 1 285 ? -15.720 -5.554 5.835 1.00 97.75 285 GLN A O 1
ATOM 2248 N N . ALA A 1 286 ? -17.590 -5.495 7.085 1.00 96.56 286 ALA A N 1
ATOM 2249 C CA . ALA A 1 286 ? -18.402 -4.784 6.094 1.00 96.56 286 ALA A CA 1
ATOM 2250 C C . ALA A 1 286 ? -17.952 -3.325 5.877 1.00 96.56 286 ALA A C 1
ATOM 2252 O O . ALA A 1 286 ? -18.256 -2.719 4.851 1.00 96.56 286 ALA A O 1
ATOM 2253 N N . GLU A 1 287 ? -17.253 -2.742 6.854 1.00 97.88 287 GLU A N 1
ATOM 2254 C CA . GLU A 1 287 ? -16.677 -1.405 6.745 1.00 97.88 287 GLU A CA 1
ATOM 2255 C C . GLU A 1 287 ? -15.498 -1.400 5.759 1.00 97.88 287 GLU A C 1
ATOM 2257 O O . GLU A 1 287 ? -14.620 -2.258 5.810 1.00 97.88 287 GLU A O 1
ATOM 2262 N N . HIS A 1 288 ? -15.446 -0.401 4.876 1.00 98.44 288 HIS A N 1
ATOM 2263 C CA . HIS A 1 288 ? -14.322 -0.233 3.954 1.00 98.44 288 HIS A CA 1
ATOM 2264 C C . HIS A 1 288 ? -13.030 0.122 4.708 1.00 98.44 288 HIS A C 1
ATOM 2266 O O . HIS A 1 288 ? -13.052 0.975 5.598 1.00 98.44 288 HIS A O 1
ATOM 2272 N N . ALA A 1 289 ? -11.894 -0.445 4.292 1.00 98.62 289 ALA A N 1
ATOM 2273 C CA . ALA A 1 289 ? -10.582 -0.248 4.920 1.00 98.62 289 ALA A CA 1
ATOM 2274 C C . ALA A 1 289 ? -10.251 1.218 5.247 1.00 98.62 289 ALA A C 1
ATOM 2276 O O . ALA A 1 289 ? -9.900 1.531 6.379 1.00 98.62 289 ALA A O 1
ATOM 2277 N N . ALA A 1 290 ? -10.427 2.134 4.287 1.00 98.38 290 ALA A N 1
ATOM 2278 C CA . ALA A 1 290 ? -10.168 3.561 4.504 1.00 98.38 290 ALA A CA 1
ATOM 2279 C C . ALA A 1 290 ? -11.011 4.159 5.653 1.00 98.38 290 ALA A C 1
ATOM 2281 O O . ALA A 1 290 ? -10.491 4.930 6.455 1.00 98.38 290 ALA A O 1
ATOM 2282 N N . ASN A 1 291 ? -12.285 3.767 5.781 1.00 98.50 291 ASN A N 1
ATOM 2283 C CA . ASN A 1 291 ? -13.155 4.228 6.869 1.00 98.50 291 ASN A CA 1
ATOM 2284 C C . ASN A 1 291 ? -12.722 3.637 8.215 1.00 98.50 291 ASN A C 1
ATOM 2286 O O . ASN A 1 291 ? -12.648 4.363 9.208 1.00 98.50 291 ASN A O 1
ATOM 2290 N N . ALA A 1 292 ? -12.338 2.358 8.228 1.00 98.56 292 ALA A N 1
ATOM 2291 C CA . ALA A 1 292 ? -11.802 1.712 9.419 1.00 98.56 292 ALA A CA 1
ATOM 2292 C C . ALA A 1 292 ? -10.509 2.391 9.900 1.00 98.56 292 ALA A C 1
ATOM 2294 O O . ALA A 1 292 ? -10.374 2.661 11.094 1.00 98.56 292 ALA A O 1
ATOM 2295 N N . MET A 1 293 ? -9.595 2.749 8.984 1.00 98.69 293 MET A N 1
ATOM 2296 C CA . MET A 1 293 ? -8.391 3.523 9.315 1.00 98.69 293 MET A CA 1
ATOM 2297 C C . MET A 1 293 ? -8.756 4.857 9.970 1.00 98.69 293 MET A C 1
ATOM 2299 O O . MET A 1 293 ? -8.259 5.144 11.058 1.00 98.69 293 MET A O 1
ATOM 2303 N N . ILE A 1 294 ? -9.658 5.640 9.362 1.00 98.69 294 ILE A N 1
ATOM 2304 C CA . ILE A 1 294 ? -10.127 6.921 9.921 1.00 98.69 294 ILE A CA 1
ATOM 2305 C C . ILE A 1 294 ? -10.670 6.712 11.338 1.00 98.69 294 ILE A C 1
ATOM 2307 O O . ILE A 1 294 ? -10.256 7.405 12.266 1.00 98.69 294 ILE A O 1
ATOM 2311 N N . ARG A 1 295 ? -11.568 5.739 11.530 1.00 98.56 295 ARG A N 1
ATOM 2312 C CA . ARG A 1 295 ? -12.211 5.456 12.821 1.00 98.56 295 ARG A CA 1
ATOM 2313 C C . ARG A 1 295 ? -11.202 5.066 13.899 1.00 98.56 295 ARG A C 1
ATOM 2315 O O . ARG A 1 295 ? -11.266 5.599 15.010 1.00 98.56 295 ARG A O 1
ATOM 2322 N N . ILE A 1 296 ? -10.284 4.150 13.591 1.00 98.56 296 ILE A N 1
ATOM 2323 C CA . ILE A 1 296 ? -9.276 3.650 14.538 1.00 98.56 296 ILE A CA 1
ATOM 2324 C C . ILE A 1 296 ? -8.292 4.765 14.910 1.00 98.56 296 ILE A C 1
ATOM 2326 O O . ILE A 1 296 ? -8.039 4.974 16.099 1.00 98.56 296 ILE A O 1
ATOM 2330 N N . ILE A 1 297 ? -7.797 5.517 13.921 1.00 98.50 297 ILE A N 1
ATOM 2331 C CA . ILE A 1 297 ? -6.858 6.631 14.122 1.00 98.50 297 ILE A CA 1
ATOM 2332 C C . ILE A 1 297 ? -7.520 7.766 14.911 1.00 98.50 297 ILE A C 1
ATOM 2334 O O . ILE A 1 297 ? -6.935 8.275 15.864 1.00 98.50 297 ILE A O 1
ATOM 2338 N N . ASN A 1 298 ? -8.763 8.131 14.588 1.00 97.38 298 ASN A N 1
ATOM 2339 C CA . ASN A 1 298 ? -9.487 9.190 15.300 1.00 97.38 298 ASN A CA 1
ATOM 2340 C C . ASN A 1 298 ? -9.823 8.831 16.746 1.00 97.38 298 ASN A C 1
ATOM 2342 O O . ASN A 1 298 ? -9.925 9.724 17.584 1.00 97.38 298 ASN A O 1
ATOM 2346 N N . SER A 1 299 ? -9.969 7.541 17.037 1.00 97.69 299 SER A N 1
ATOM 2347 C CA . SER A 1 299 ? -10.217 7.045 18.391 1.00 97.69 299 SER A CA 1
ATOM 2348 C C . SER A 1 299 ? -8.932 6.929 19.226 1.00 97.69 299 SER A C 1
ATOM 2350 O O . SER A 1 299 ? -9.020 6.780 20.440 1.00 97.69 299 SER A O 1
ATOM 2352 N N . ASN A 1 300 ? -7.749 6.994 18.600 1.00 96.94 300 ASN A N 1
ATOM 2353 C CA . ASN A 1 300 ? -6.437 6.839 19.243 1.00 96.94 300 ASN A CA 1
ATOM 2354 C C . ASN A 1 300 ? -5.407 7.8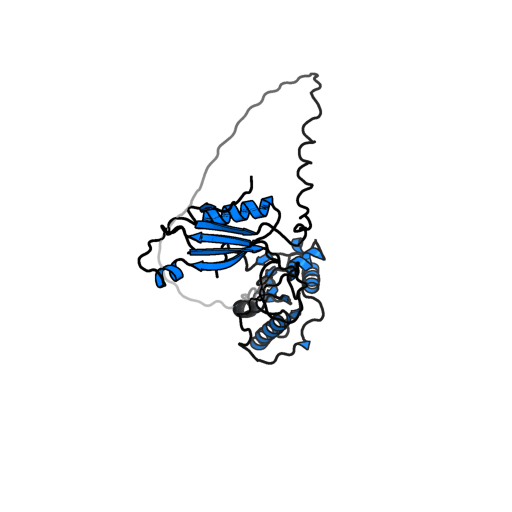50 18.668 1.00 96.94 300 ASN A C 1
ATOM 2356 O O . ASN A 1 300 ? -4.372 7.442 18.125 1.00 96.94 300 ASN A O 1
ATOM 2360 N N . PRO A 1 301 ? -5.683 9.167 18.715 1.00 97.12 301 PRO A N 1
ATOM 2361 C CA . PRO A 1 301 ? -4.820 10.167 18.093 1.00 97.12 301 PRO A CA 1
ATOM 2362 C C . PRO A 1 301 ? -3.429 10.188 18.743 1.00 97.12 301 PRO A C 1
ATOM 2364 O O . PRO A 1 301 ? -3.305 10.276 19.959 1.00 97.12 301 PRO A O 1
ATOM 2367 N N . GLY A 1 302 ? -2.377 10.132 17.926 1.00 96.75 302 GLY A N 1
ATOM 2368 C CA . GLY A 1 302 ? -0.981 10.128 18.374 1.00 96.75 302 GLY A CA 1
ATOM 2369 C C . GLY A 1 302 ? -0.477 8.774 18.884 1.00 96.75 302 GLY A C 1
ATOM 2370 O O . GLY A 1 302 ? 0.664 8.682 19.332 1.00 96.75 302 GLY A O 1
ATOM 2371 N N . GLU A 1 303 ? -1.288 7.714 18.804 1.00 97.69 303 GLU A N 1
ATOM 2372 C CA . GLU A 1 303 ? -0.914 6.382 19.299 1.00 97.69 303 GLU A CA 1
ATOM 2373 C C . GLU A 1 303 ? -0.734 5.339 18.188 1.00 97.69 303 GLU A C 1
ATOM 2375 O O . GLU A 1 303 ? 0.019 4.381 18.366 1.00 97.69 303 GLU A O 1
ATOM 2380 N N . ILE A 1 304 ? -1.417 5.505 17.051 1.00 98.38 304 ILE A N 1
ATOM 2381 C CA . ILE A 1 304 ? -1.440 4.503 15.979 1.00 98.38 304 ILE A CA 1
ATOM 2382 C C . ILE A 1 304 ? -0.211 4.616 15.085 1.00 98.38 304 ILE A C 1
ATOM 2384 O O . ILE A 1 304 ? 0.052 5.667 14.500 1.00 98.38 304 ILE A O 1
ATOM 2388 N N . THR A 1 305 ? 0.491 3.498 14.927 1.00 98.56 305 THR A N 1
ATOM 2389 C CA . THR A 1 305 ? 1.491 3.301 13.877 1.00 98.56 305 THR A CA 1
ATOM 2390 C C . THR A 1 305 ? 0.838 2.651 12.664 1.00 98.56 305 THR A C 1
ATOM 2392 O O . THR A 1 305 ? 0.174 1.622 12.789 1.00 98.56 305 THR A O 1
ATOM 2395 N N . VAL A 1 306 ? 1.024 3.235 11.485 1.00 98.62 306 VAL A N 1
ATOM 2396 C CA . VAL A 1 306 ? 0.572 2.645 10.221 1.00 98.62 306 VAL A CA 1
ATOM 2397 C C . VAL A 1 306 ? 1.779 2.030 9.527 1.00 98.62 306 VAL A C 1
ATOM 2399 O O . VAL A 1 306 ? 2.767 2.717 9.271 1.00 98.62 306 VAL A O 1
ATOM 2402 N N . VAL A 1 307 ? 1.704 0.737 9.228 1.00 98.56 307 VAL A N 1
ATOM 2403 C CA . VAL A 1 307 ? 2.709 0.033 8.427 1.00 98.56 307 VAL A CA 1
ATOM 2404 C C . VAL A 1 307 ? 2.061 -0.298 7.090 1.00 98.56 307 VAL A C 1
ATOM 2406 O O . VAL A 1 307 ? 1.222 -1.193 7.004 1.00 98.56 307 VAL A O 1
ATOM 2409 N N . ALA A 1 308 ? 2.416 0.471 6.068 1.00 98.12 308 ALA A N 1
ATOM 2410 C CA . ALA A 1 308 ? 1.910 0.317 4.716 1.00 98.12 308 ALA A CA 1
ATOM 2411 C C . ALA A 1 308 ? 2.904 -0.502 3.889 1.00 98.12 308 ALA A C 1
ATOM 2413 O O . ALA A 1 308 ? 3.984 -0.022 3.540 1.00 98.12 308 ALA A O 1
ATOM 2414 N N . LEU A 1 309 ? 2.541 -1.752 3.622 1.00 97.44 309 LEU A N 1
ATOM 2415 C CA . LEU A 1 309 ? 3.343 -2.715 2.865 1.00 97.44 309 LEU A CA 1
ATOM 2416 C C . LEU A 1 309 ? 2.925 -2.807 1.393 1.00 97.44 309 LEU A C 1
ATOM 2418 O O . LEU A 1 309 ? 3.603 -3.440 0.598 1.00 97.44 309 LEU A O 1
ATOM 2422 N N . ALA A 1 310 ? 1.838 -2.121 1.048 1.00 94.94 310 ALA A N 1
ATOM 2423 C CA . ALA A 1 310 ? 1.130 -2.235 -0.213 1.00 94.94 310 ALA A CA 1
ATOM 2424 C C . ALA A 1 310 ? 0.949 -0.863 -0.892 1.00 94.94 310 ALA A C 1
ATOM 2426 O O . ALA A 1 310 ? 1.330 0.172 -0.325 1.00 94.94 310 ALA A O 1
ATOM 2427 N N . PRO A 1 311 ? 0.335 -0.789 -2.094 1.00 95.75 311 PRO A N 1
ATOM 2428 C CA . PRO A 1 311 ? -0.031 0.488 -2.697 1.00 95.75 311 PRO A CA 1
ATOM 2429 C C . PRO A 1 311 ? -0.827 1.374 -1.729 1.00 95.75 311 PRO A C 1
ATOM 2431 O O . PRO A 1 311 ? -1.864 0.971 -1.212 1.00 95.75 311 PRO A O 1
ATOM 2434 N N . LEU A 1 312 ? -0.391 2.626 -1.554 1.00 97.50 312 LEU A N 1
ATOM 2435 C CA . LEU A 1 312 ? -0.906 3.575 -0.549 1.00 97.50 312 LEU A CA 1
ATOM 2436 C C . LEU A 1 312 ? -2.354 4.059 -0.779 1.00 97.50 312 LEU A C 1
ATOM 2438 O O . LEU A 1 312 ? -2.766 5.084 -0.235 1.00 97.50 312 LEU A O 1
ATOM 2442 N N . THR A 1 313 ? -3.139 3.366 -1.601 1.00 97.56 313 THR A N 1
ATOM 2443 C CA . THR A 1 313 ? -4.483 3.772 -2.014 1.00 97.56 313 THR A CA 1
ATOM 2444 C C . THR A 1 313 ? -5.430 3.896 -0.821 1.00 97.56 313 THR A C 1
ATOM 2446 O O . THR A 1 313 ? -6.126 4.903 -0.713 1.00 97.56 313 THR A O 1
ATOM 2449 N N . ASN A 1 314 ? -5.437 2.929 0.105 1.00 98.38 314 ASN A N 1
ATOM 2450 C CA . ASN A 1 314 ? -6.296 2.977 1.295 1.00 98.38 314 ASN A CA 1
ATOM 2451 C C . ASN A 1 314 ? -5.960 4.177 2.188 1.00 98.38 314 ASN A C 1
ATOM 2453 O O . ASN A 1 314 ? -6.857 4.937 2.563 1.00 98.38 314 ASN A O 1
ATOM 2457 N N . LEU A 1 315 ? -4.671 4.387 2.472 1.00 98.12 315 LEU A N 1
ATOM 2458 C CA . LEU A 1 315 ? -4.196 5.522 3.264 1.00 98.12 315 LEU A CA 1
ATOM 2459 C C . LEU A 1 315 ? -4.519 6.862 2.586 1.00 98.12 315 LEU A C 1
ATOM 2461 O O . LEU A 1 315 ? -5.018 7.783 3.234 1.00 98.12 315 LEU A O 1
ATOM 2465 N N . ALA A 1 316 ? -4.293 6.970 1.277 1.00 97.94 316 ALA A N 1
ATOM 2466 C CA . ALA A 1 316 ? -4.592 8.180 0.520 1.00 97.94 316 ALA A CA 1
ATOM 2467 C C . ALA A 1 316 ? -6.098 8.495 0.504 1.00 97.94 316 ALA A C 1
ATOM 2469 O O . ALA A 1 316 ? -6.480 9.657 0.660 1.00 97.94 316 ALA A O 1
ATOM 2470 N N . LEU A 1 317 ? -6.958 7.477 0.373 1.00 98.12 317 LEU A N 1
ATOM 2471 C CA . LEU A 1 317 ? -8.409 7.630 0.510 1.00 98.12 317 LEU A CA 1
ATOM 2472 C C . LEU A 1 317 ? -8.789 8.089 1.921 1.00 98.12 317 LEU A C 1
ATOM 2474 O O . LEU A 1 317 ? -9.567 9.031 2.054 1.00 98.12 317 LEU A O 1
ATOM 2478 N N . ALA A 1 318 ? -8.214 7.482 2.963 1.00 98.12 318 ALA A N 1
ATOM 2479 C CA . ALA A 1 318 ? -8.476 7.859 4.351 1.00 98.12 318 ALA A CA 1
ATOM 2480 C C . ALA A 1 318 ? -8.135 9.336 4.612 1.00 98.12 318 ALA A C 1
ATOM 2482 O O . ALA A 1 318 ? -8.955 10.078 5.147 1.00 98.12 318 ALA A O 1
ATOM 2483 N N . MET A 1 319 ? -6.966 9.788 4.153 1.00 97.25 319 MET A N 1
ATOM 2484 C CA . MET A 1 319 ? -6.531 11.184 4.274 1.00 97.25 319 MET A CA 1
ATOM 2485 C C . MET A 1 319 ? -7.352 12.153 3.416 1.00 97.25 319 MET A C 1
ATOM 2487 O O . MET A 1 319 ? -7.468 13.331 3.752 1.00 97.25 319 MET A O 1
ATOM 2491 N N . ARG A 1 320 ? -7.909 11.690 2.291 1.00 97.06 320 ARG A N 1
ATOM 2492 C CA . ARG A 1 320 ? -8.781 12.513 1.445 1.00 97.06 320 ARG A CA 1
ATOM 2493 C C . ARG A 1 320 ? -10.166 12.695 2.064 1.00 97.06 320 ARG A C 1
ATOM 2495 O O . ARG A 1 320 ? -10.732 13.776 1.941 1.00 97.06 320 ARG A O 1
ATOM 2502 N N . LEU A 1 321 ? -10.694 11.651 2.702 1.00 96.25 321 LEU A N 1
ATOM 2503 C CA . LEU A 1 321 ? -11.981 11.667 3.399 1.00 96.25 321 LEU A CA 1
ATOM 2504 C C . LEU A 1 321 ? -11.907 12.436 4.728 1.00 96.25 321 LEU A C 1
ATOM 2506 O O . LEU A 1 321 ? -12.837 13.169 5.055 1.00 96.25 321 LEU A O 1
ATOM 2510 N N . ASP A 1 322 ? -10.800 12.315 5.466 1.00 96.38 322 ASP A N 1
ATOM 2511 C CA . ASP A 1 322 ? -10.509 13.096 6.671 1.00 96.38 322 ASP A CA 1
ATOM 2512 C C . ASP A 1 322 ? -9.065 13.624 6.630 1.00 96.38 322 ASP A C 1
ATOM 2514 O O . ASP A 1 322 ? -8.090 12.917 6.900 1.00 96.38 322 ASP A O 1
ATOM 2518 N N . SER A 1 323 ? -8.936 14.921 6.344 1.00 95.62 323 SER A N 1
ATOM 2519 C CA . SER A 1 323 ? -7.649 15.613 6.210 1.00 95.62 323 SER A CA 1
ATOM 2520 C C . SER A 1 323 ? -6.851 15.713 7.515 1.00 95.62 323 SER A C 1
ATOM 2522 O O . SER A 1 323 ? -5.671 16.070 7.490 1.00 95.62 323 SER A O 1
ATOM 2524 N N . THR A 1 324 ? -7.452 15.388 8.664 1.00 94.12 324 THR A N 1
ATOM 2525 C CA . THR A 1 324 ? -6.774 15.403 9.966 1.00 94.12 324 THR A CA 1
ATOM 2526 C C . THR A 1 324 ? -6.056 14.095 10.290 1.00 94.12 324 THR A C 1
ATOM 2528 O O . THR A 1 324 ? -5.182 14.101 11.160 1.00 94.12 324 THR A O 1
ATOM 2531 N N . VAL A 1 325 ? -6.360 13.000 9.579 1.00 95.88 325 VAL A N 1
ATOM 2532 C CA . VAL A 1 325 ? -5.793 11.657 9.814 1.00 95.88 325 VAL A CA 1
ATOM 2533 C C . VAL A 1 325 ? -4.270 11.682 9.832 1.00 95.88 325 VAL A C 1
ATOM 2535 O O . VAL A 1 325 ? -3.665 11.179 10.774 1.00 95.88 325 VAL A O 1
ATOM 2538 N N . GLY A 1 326 ? -3.645 12.335 8.848 1.00 93.44 326 GLY A N 1
ATOM 2539 C CA . GLY A 1 326 ? -2.184 12.387 8.744 1.00 93.44 326 GLY A CA 1
ATOM 2540 C C . GLY A 1 326 ? -1.497 12.992 9.973 1.00 93.44 326 GLY A C 1
ATOM 2541 O O . GLY A 1 326 ? -0.406 12.568 10.325 1.00 93.44 326 GLY A O 1
ATOM 2542 N N . ARG A 1 327 ? -2.149 13.932 10.674 1.00 96.88 327 ARG A N 1
ATOM 2543 C CA . ARG A 1 327 ? -1.607 14.568 11.894 1.00 96.88 327 ARG A CA 1
ATOM 2544 C C . ARG A 1 327 ? -1.811 13.731 13.158 1.00 96.88 327 ARG A C 1
ATOM 2546 O O . ARG A 1 327 ? -1.241 14.050 14.194 1.00 96.88 327 ARG A O 1
ATOM 2553 N N . LYS A 1 328 ? -2.680 12.723 13.093 1.00 97.88 328 LYS A N 1
ATOM 2554 C CA . LYS A 1 328 ? -3.049 11.850 14.214 1.00 97.88 328 LYS A CA 1
ATOM 2555 C C . LYS A 1 328 ? -2.316 10.510 14.171 1.00 97.88 328 LYS A C 1
ATOM 2557 O O . LYS A 1 328 ? -2.358 9.779 15.156 1.00 97.88 328 LYS A O 1
ATOM 2562 N N . ILE A 1 329 ? -1.669 10.178 13.056 1.00 97.94 329 ILE A N 1
ATOM 2563 C CA . ILE A 1 329 ? -0.774 9.025 12.963 1.00 97.94 329 ILE A CA 1
ATOM 2564 C C . ILE A 1 329 ? 0.482 9.334 13.778 1.00 97.94 329 ILE A C 1
ATOM 2566 O O . ILE A 1 329 ? 1.051 10.416 13.654 1.00 97.94 329 ILE A O 1
ATOM 2570 N N . LYS A 1 330 ? 0.897 8.385 14.618 1.00 97.88 330 LYS A N 1
ATOM 2571 C CA . LYS A 1 330 ? 2.124 8.493 15.405 1.00 97.88 330 LYS A CA 1
ATOM 2572 C C . LYS A 1 330 ? 3.352 8.318 14.516 1.00 97.88 330 LYS A C 1
ATOM 2574 O O . LYS A 1 330 ? 4.200 9.196 14.451 1.00 97.88 330 LYS A O 1
ATOM 2579 N N . ASP A 1 331 ? 3.399 7.184 13.825 1.00 98.19 331 ASP A N 1
ATOM 2580 C CA . ASP A 1 331 ? 4.493 6.774 12.954 1.00 98.19 331 ASP A CA 1
ATOM 2581 C C . ASP A 1 331 ? 3.909 6.151 11.676 1.00 98.19 331 ASP A C 1
ATOM 2583 O O . ASP A 1 331 ? 2.921 5.411 11.732 1.00 98.19 331 ASP A O 1
ATOM 2587 N N . LEU A 1 332 ? 4.515 6.444 10.523 1.00 98.12 332 LEU A N 1
ATOM 2588 C CA . LEU A 1 332 ? 4.163 5.858 9.228 1.00 98.12 332 LEU A CA 1
ATOM 2589 C C . LEU A 1 332 ? 5.396 5.171 8.639 1.00 98.12 332 LEU A C 1
ATOM 2591 O O . LEU A 1 332 ? 6.380 5.833 8.312 1.00 98.12 332 LEU A O 1
ATOM 2595 N N . TYR A 1 333 ? 5.317 3.857 8.466 1.00 98.06 333 TYR A N 1
ATOM 2596 C CA . TYR A 1 333 ? 6.341 3.061 7.796 1.00 98.06 333 TYR A CA 1
ATOM 2597 C C . TYR A 1 333 ? 5.809 2.609 6.443 1.00 98.06 333 TYR A C 1
ATOM 2599 O O . TYR A 1 333 ? 4.729 2.028 6.375 1.00 98.06 333 TYR A O 1
ATOM 2607 N N . VAL A 1 334 ? 6.561 2.875 5.376 1.00 97.69 334 VAL A N 1
ATOM 2608 C CA . VAL A 1 334 ? 6.178 2.516 4.006 1.00 97.69 334 VAL A CA 1
ATOM 2609 C C . VAL A 1 334 ? 7.219 1.569 3.426 1.00 97.69 334 VAL A C 1
ATOM 2611 O O . VAL A 1 334 ? 8.397 1.922 3.354 1.00 97.69 334 VAL A O 1
ATOM 2614 N N . MET A 1 335 ? 6.787 0.387 2.990 1.00 95.06 335 MET A N 1
ATOM 2615 C CA . MET A 1 335 ? 7.567 -0.451 2.083 1.00 95.06 335 MET A CA 1
ATOM 2616 C C . MET A 1 335 ? 7.255 0.016 0.662 1.00 95.06 335 MET A C 1
ATOM 2618 O O . MET A 1 335 ? 6.157 -0.179 0.149 1.00 95.06 335 MET A O 1
ATOM 2622 N N . GLY A 1 336 ? 8.202 0.711 0.038 1.00 90.19 336 GLY A N 1
ATOM 2623 C CA . GLY A 1 336 ? 8.022 1.179 -1.328 1.00 90.19 336 GLY A CA 1
ATOM 2624 C C . GLY A 1 336 ? 9.057 2.207 -1.758 1.00 90.19 336 GLY A C 1
ATOM 2625 O O . GLY A 1 336 ? 9.691 2.873 -0.942 1.00 90.19 336 GLY A O 1
ATOM 2626 N N . GLY A 1 337 ? 9.194 2.347 -3.075 1.00 87.62 337 GLY A N 1
ATOM 2627 C CA . GLY A 1 337 ? 10.136 3.265 -3.705 1.00 87.62 337 GLY A CA 1
ATOM 2628 C C . GLY A 1 337 ? 11.480 2.624 -4.055 1.00 87.62 337 GLY A C 1
ATOM 2629 O O . GLY A 1 337 ? 11.839 1.541 -3.605 1.00 87.62 337 GLY A O 1
ATOM 2630 N N . ASN A 1 338 ? 12.224 3.317 -4.911 1.00 86.00 338 ASN A N 1
ATOM 2631 C CA . ASN A 1 338 ? 13.594 2.988 -5.278 1.00 86.00 338 ASN A CA 1
ATOM 2632 C C . ASN A 1 338 ? 14.369 4.304 -5.392 1.00 86.00 338 ASN A C 1
ATOM 2634 O O . ASN A 1 338 ? 13.967 5.178 -6.160 1.00 86.00 338 ASN A O 1
ATOM 2638 N N . ILE A 1 339 ? 15.482 4.431 -4.668 1.00 84.19 339 ILE A N 1
ATOM 2639 C CA . ILE A 1 339 ? 16.325 5.636 -4.684 1.00 84.19 339 ILE A CA 1
ATOM 2640 C C . ILE A 1 339 ? 16.925 5.930 -6.064 1.00 84.19 339 ILE A C 1
ATOM 2642 O O . ILE A 1 339 ? 17.209 7.081 -6.373 1.00 84.19 339 ILE A O 1
ATOM 2646 N N . GLU A 1 340 ? 17.101 4.912 -6.911 1.00 83.81 340 GLU A N 1
ATOM 2647 C CA . GLU A 1 340 ? 17.670 5.094 -8.249 1.00 83.81 340 GLU A CA 1
ATOM 2648 C C . GLU A 1 340 ? 16.631 5.510 -9.298 1.00 83.81 340 GLU A C 1
ATOM 2650 O O . GLU A 1 340 ? 17.004 5.826 -10.426 1.00 83.81 340 GLU A O 1
ATOM 2655 N N . GLY A 1 341 ? 15.331 5.444 -8.981 1.00 65.75 341 GLY A N 1
ATOM 2656 C CA . GLY A 1 341 ? 14.258 5.686 -9.955 1.00 65.75 341 GLY A CA 1
ATOM 2657 C C . GLY A 1 341 ? 14.260 4.721 -11.150 1.00 65.75 341 GLY A C 1
ATOM 2658 O O . GLY A 1 341 ? 13.593 4.973 -12.152 1.00 65.75 341 GLY A O 1
ATOM 2659 N N . LYS A 1 342 ? 15.015 3.617 -11.076 1.00 57.72 342 LYS A N 1
ATOM 2660 C CA . LYS A 1 342 ? 15.081 2.596 -12.125 1.00 57.72 342 LYS A CA 1
ATOM 2661 C C . LYS A 1 342 ? 14.031 1.523 -11.877 1.00 57.72 342 LYS A C 1
ATOM 2663 O O . LYS A 1 342 ? 13.871 1.040 -10.757 1.00 57.72 342 LYS A O 1
ATOM 2668 N N . PHE A 1 343 ? 13.343 1.117 -12.936 1.00 53.09 343 PHE A N 1
ATOM 2669 C CA . PHE A 1 343 ? 12.493 -0.065 -12.897 1.00 53.09 343 PHE A CA 1
ATOM 2670 C C . PHE A 1 343 ? 13.383 -1.311 -12.915 1.00 53.09 343 PHE A C 1
ATOM 2672 O O . PHE A 1 343 ? 14.119 -1.525 -13.877 1.00 53.09 343 PHE A O 1
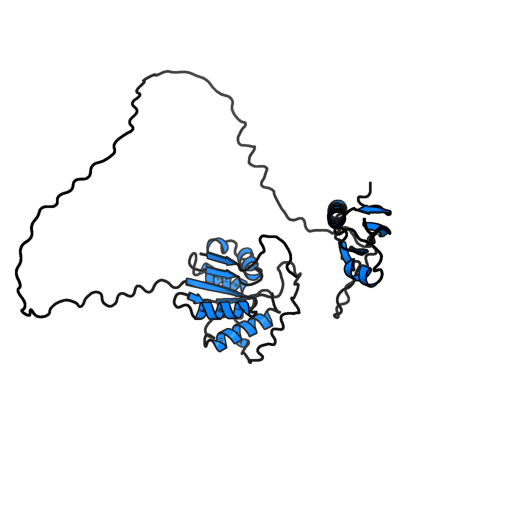ATOM 2679 N N . PHE A 1 344 ? 13.328 -2.113 -11.852 1.00 45.47 344 PHE A N 1
ATOM 2680 C CA . PHE A 1 344 ? 13.891 -3.458 -11.863 1.00 45.47 344 PHE A CA 1
ATOM 2681 C C . PHE A 1 344 ? 12.865 -4.392 -12.508 1.00 45.47 344 PHE A C 1
ATOM 2683 O O . PHE A 1 344 ? 11.839 -4.691 -11.902 1.00 45.47 344 PHE A O 1
ATOM 2690 N N . TYR A 1 345 ? 13.140 -4.806 -13.743 1.00 42.03 345 TYR A N 1
ATOM 2691 C CA . TYR A 1 345 ? 12.517 -5.955 -14.398 1.00 42.03 345 TYR A CA 1
ATOM 2692 C C . TYR A 1 345 ? 13.584 -6.754 -15.131 1.00 42.03 345 TYR A C 1
ATOM 2694 O O . TYR A 1 345 ? 14.417 -6.117 -15.821 1.00 42.03 345 TYR A O 1
#